Protein AF-A0A4Q7CXC3-F1 (afdb_monomer)

Organism: NCBI:txid76758

Secondary structure (DSSP, 8-state):
--HHHHHHHHHHHHHHHHHHHHHHHHHHHHHHHHHHHHHHHHHHHHHHHHHHHHHHHHHT--SHHHHHHTS----PPP-TT----SGGGGGGTTTT-THHHHHHHHHHHHHHHHHHHHHHHHHHIIIIIHHHHHHTT-TT----HHHHHHHH-HHHHHHHHHHHHHHHHHHHHHHHHHHHHHHHHHHHHHHHS--SS-PPPP---TTTT-------S---

Structure (mmCIF, N/CA/C/O backbone):
data_AF-A0A4Q7CXC3-F1
#
_entry.id   AF-A0A4Q7CXC3-F1
#
loop_
_atom_site.group_PDB
_atom_site.id
_atom_site.type_symbol
_atom_site.label_atom_id
_atom_site.label_alt_id
_atom_site.label_comp_id
_atom_site.label_asym_id
_atom_site.label_entity_id
_atom_site.label_seq_id
_atom_site.pdbx_PDB_ins_code
_atom_site.Cartn_x
_atom_site.Cartn_y
_atom_site.Cartn_z
_atom_site.occupancy
_atom_site.B_iso_or_equiv
_atom_site.auth_seq_id
_atom_site.auth_comp_id
_atom_site.auth_asym_id
_atom_site.auth_atom_id
_atom_site.pdbx_PDB_model_num
ATOM 1 N N . MET A 1 1 ? 36.576 -13.481 -63.501 1.00 53.16 1 MET A N 1
ATOM 2 C CA . MET A 1 1 ? 36.493 -12.654 -62.275 1.00 53.16 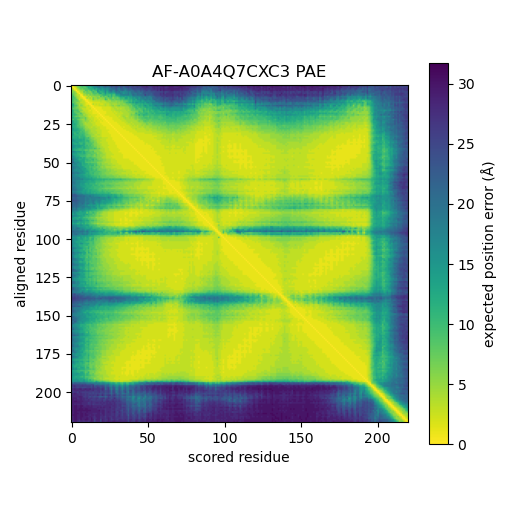1 MET A CA 1
ATOM 3 C C . MET A 1 1 ? 35.034 -12.295 -61.943 1.00 53.16 1 MET A C 1
ATOM 5 O O . MET A 1 1 ? 34.693 -11.125 -61.910 1.00 53.16 1 MET A O 1
ATOM 9 N N . ALA A 1 2 ? 34.155 -13.280 -61.718 1.00 54.09 2 ALA A N 1
ATOM 10 C CA . ALA A 1 2 ? 32.734 -13.032 -61.399 1.00 54.09 2 ALA A CA 1
ATOM 11 C C . ALA A 1 2 ? 32.320 -13.550 -60.004 1.00 54.09 2 ALA A C 1
ATOM 13 O O . ALA A 1 2 ? 31.274 -13.180 -59.488 1.00 54.09 2 ALA A O 1
ATOM 14 N N . PHE A 1 3 ? 33.162 -14.368 -59.362 1.00 54.91 3 PHE A N 1
ATOM 15 C CA . PHE A 1 3 ? 32.883 -14.939 -58.040 1.00 54.91 3 PHE A CA 1
ATOM 16 C C . PHE A 1 3 ? 33.249 -14.003 -56.872 1.00 54.91 3 PHE A C 1
ATOM 18 O O . PHE A 1 3 ? 32.648 -14.092 -55.807 1.00 54.91 3 PHE A O 1
ATOM 25 N N . PHE A 1 4 ? 34.178 -13.061 -57.073 1.00 56.09 4 PHE A N 1
ATOM 26 C CA . PHE A 1 4 ? 34.591 -12.107 -56.032 1.00 56.09 4 PHE A CA 1
ATOM 27 C C . PHE A 1 4 ? 33.557 -10.990 -55.795 1.00 56.09 4 PHE A C 1
ATOM 29 O O . PHE A 1 4 ? 33.379 -10.549 -54.663 1.00 56.09 4 PHE A O 1
ATOM 36 N N . SER A 1 5 ? 32.827 -10.560 -56.832 1.00 60.62 5 SER A N 1
ATOM 37 C CA . SER A 1 5 ? 31.785 -9.527 -56.714 1.00 60.62 5 SER A CA 1
ATOM 38 C C . SER A 1 5 ? 30.522 -10.038 -56.011 1.00 60.62 5 SER A C 1
ATOM 40 O O . SER A 1 5 ? 29.935 -9.316 -55.208 1.00 60.62 5 SER A O 1
ATOM 42 N N . ALA A 1 6 ? 30.135 -11.296 -56.247 1.00 64.31 6 ALA A N 1
ATOM 43 C CA . ALA A 1 6 ? 28.989 -11.921 -55.586 1.00 64.31 6 ALA A CA 1
ATOM 44 C C . ALA A 1 6 ? 29.208 -12.110 -54.070 1.00 64.31 6 ALA A C 1
ATOM 46 O O . ALA A 1 6 ? 28.291 -11.876 -53.284 1.00 64.31 6 A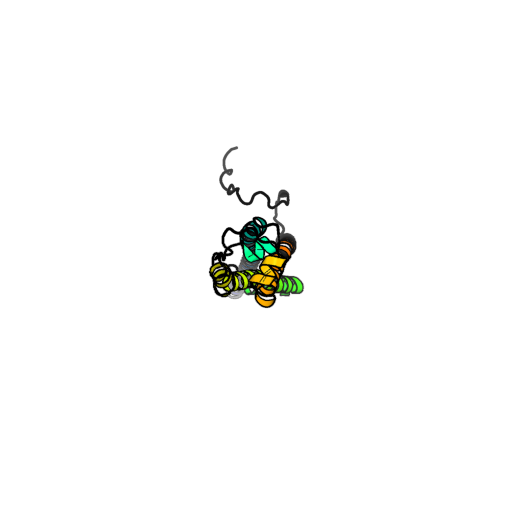LA A O 1
ATOM 47 N N . GLY A 1 7 ? 30.430 -12.461 -53.645 1.00 64.06 7 GLY A N 1
ATOM 48 C CA . GLY A 1 7 ? 30.779 -12.608 -52.225 1.00 64.06 7 GLY A CA 1
ATOM 49 C C . GLY A 1 7 ? 30.751 -11.288 -51.445 1.00 64.06 7 GLY A C 1
ATOM 50 O O . GLY A 1 7 ? 30.236 -11.246 -50.329 1.00 64.06 7 GLY A O 1
ATOM 51 N N . ILE A 1 8 ? 31.227 -10.192 -52.049 1.00 71.94 8 ILE A N 1
ATOM 52 C CA . ILE A 1 8 ? 31.189 -8.849 -51.440 1.00 71.94 8 ILE A CA 1
ATOM 53 C C . ILE A 1 8 ? 29.742 -8.347 -51.310 1.00 71.94 8 ILE A C 1
ATOM 55 O O . ILE A 1 8 ? 29.380 -7.790 -50.275 1.00 71.94 8 ILE A O 1
ATOM 59 N N . GLY A 1 9 ? 28.895 -8.595 -52.317 1.00 72.69 9 GLY A N 1
ATOM 60 C CA . GLY A 1 9 ? 27.469 -8.253 -52.267 1.00 72.69 9 GLY A CA 1
ATOM 61 C C . GLY A 1 9 ? 26.701 -9.024 -51.188 1.00 72.69 9 GLY A C 1
ATOM 62 O O . GLY A 1 9 ? 25.942 -8.423 -50.428 1.00 72.69 9 GLY A O 1
ATOM 63 N N . ALA A 1 10 ? 26.943 -10.333 -51.062 1.00 76.56 10 ALA A N 1
ATOM 64 C CA . ALA A 1 10 ? 26.334 -11.158 -50.016 1.00 76.56 10 ALA A CA 1
ATOM 65 C C . ALA A 1 10 ? 26.789 -10.741 -48.604 1.00 76.56 10 ALA A C 1
ATOM 67 O O . ALA A 1 10 ? 25.964 -10.639 -47.694 1.00 76.56 10 ALA A O 1
ATOM 68 N N . PHE A 1 11 ? 28.078 -10.428 -48.427 1.00 81.25 11 PHE A N 1
ATOM 69 C CA . PHE A 1 11 ? 28.612 -9.949 -47.151 1.00 81.25 11 PHE A CA 1
ATOM 70 C C . PHE A 1 11 ? 28.005 -8.596 -46.757 1.00 81.25 11 PHE A C 1
ATOM 72 O O . PHE A 1 11 ? 27.474 -8.465 -45.653 1.00 81.25 11 PHE A O 1
ATOM 79 N N . ALA A 1 12 ? 27.985 -7.625 -47.675 1.00 82.88 12 ALA A N 1
ATOM 80 C CA . ALA A 1 12 ? 27.375 -6.319 -47.436 1.00 82.88 12 ALA A CA 1
ATOM 81 C C . ALA A 1 12 ? 25.880 -6.441 -47.101 1.00 82.88 12 ALA A C 1
ATOM 83 O O . ALA A 1 12 ? 25.428 -5.865 -46.114 1.00 82.88 12 ALA A O 1
ATOM 84 N N . GLY A 1 13 ? 25.125 -7.246 -47.857 1.00 86.31 13 GLY A N 1
ATOM 85 C CA . GLY A 1 13 ? 23.706 -7.495 -47.588 1.00 86.31 13 GLY A CA 1
ATOM 86 C C . GLY A 1 13 ? 23.458 -8.087 -46.198 1.00 86.31 13 GLY A C 1
ATOM 87 O O . GLY A 1 13 ? 22.597 -7.600 -45.467 1.00 86.31 13 GLY A O 1
ATOM 88 N N . SER A 1 14 ? 24.254 -9.082 -45.793 1.00 88.75 14 SER A N 1
ATOM 89 C CA . SER A 1 14 ? 24.145 -9.692 -44.460 1.00 88.75 14 SER A CA 1
ATOM 90 C C . SER A 1 14 ? 24.505 -8.721 -43.326 1.00 88.75 14 SER A C 1
ATOM 92 O O . SER A 1 14 ? 23.828 -8.701 -42.298 1.00 88.75 14 SER A O 1
ATOM 94 N N . TYR A 1 15 ? 25.508 -7.861 -43.533 1.00 88.75 15 TYR A N 1
ATOM 95 C CA . TYR A 1 15 ? 25.916 -6.837 -42.572 1.00 88.75 15 TYR A CA 1
ATOM 96 C C . TYR A 1 15 ? 24.841 -5.760 -42.391 1.00 88.75 15 TYR A C 1
ATOM 98 O O . TYR A 1 15 ? 24.478 -5.437 -41.261 1.00 88.75 15 TYR A O 1
ATOM 106 N N . PHE A 1 16 ? 24.266 -5.247 -43.485 1.00 89.94 16 PHE A N 1
ATOM 107 C CA . PHE A 1 16 ? 23.167 -4.282 -43.402 1.00 89.94 16 PHE A CA 1
ATOM 108 C C . PHE A 1 16 ? 21.924 -4.893 -42.751 1.00 89.94 16 PHE A C 1
ATOM 110 O O . PHE A 1 16 ? 21.332 -4.259 -41.882 1.00 89.94 16 PHE A O 1
ATOM 117 N N . ALA A 1 17 ? 21.555 -6.131 -43.093 1.00 88.50 17 ALA A N 1
ATOM 118 C CA . ALA A 1 17 ? 20.438 -6.825 -42.450 1.00 88.50 17 ALA A CA 1
ATOM 119 C C . ALA A 1 17 ? 20.661 -7.009 -40.939 1.00 88.50 17 ALA A C 1
ATOM 121 O O . ALA A 1 17 ? 19.737 -6.816 -40.149 1.00 88.50 17 ALA A O 1
ATOM 122 N N . PHE A 1 18 ? 21.888 -7.331 -40.523 1.00 90.81 18 PHE A N 1
ATOM 123 C CA . PHE A 1 18 ? 22.255 -7.398 -39.110 1.00 90.81 18 PHE A CA 1
ATOM 124 C C . PHE A 1 18 ? 22.127 -6.035 -38.416 1.00 90.81 18 PHE A C 1
ATOM 126 O O . PHE A 1 18 ? 21.539 -5.955 -37.338 1.00 90.81 18 PHE A O 1
ATOM 133 N N . LEU A 1 19 ? 22.611 -4.955 -39.038 1.00 89.50 19 LEU A N 1
ATOM 134 C CA . LEU A 1 19 ? 22.472 -3.599 -38.496 1.00 89.50 19 LEU A CA 1
ATOM 135 C C . LEU A 1 19 ? 21.005 -3.168 -38.369 1.00 89.50 19 LEU A C 1
ATOM 137 O O . LEU A 1 19 ? 20.626 -2.619 -37.335 1.00 89.50 19 LEU A O 1
ATOM 141 N N . PHE A 1 20 ? 20.176 -3.443 -39.380 1.00 89.56 20 PHE A N 1
ATOM 142 C CA . PHE A 1 20 ? 18.741 -3.151 -39.333 1.00 89.56 20 PHE A CA 1
ATOM 143 C C . PHE A 1 20 ? 18.047 -3.910 -38.203 1.00 89.56 20 PHE A C 1
ATOM 145 O O . PHE A 1 20 ? 17.322 -3.298 -37.422 1.00 89.56 20 PHE A O 1
ATOM 152 N N . ARG A 1 21 ? 18.326 -5.212 -38.060 1.00 90.44 21 ARG A N 1
ATOM 153 C CA . ARG A 1 21 ? 17.790 -6.025 -36.960 1.00 90.44 21 ARG A CA 1
ATOM 154 C C . ARG A 1 21 ? 18.218 -5.501 -35.597 1.00 90.44 21 ARG A C 1
ATOM 156 O O . ARG A 1 21 ? 17.380 -5.371 -34.715 1.00 90.44 21 ARG A O 1
ATOM 163 N N . LYS A 1 22 ? 19.493 -5.137 -35.436 1.00 91.06 22 LYS A N 1
ATOM 164 C CA . LYS A 1 22 ? 19.998 -4.556 -34.187 1.00 91.06 22 LYS A CA 1
ATOM 165 C C . LYS A 1 22 ? 19.254 -3.266 -33.831 1.00 91.06 22 LYS A C 1
ATOM 167 O O . LYS A 1 22 ? 18.840 -3.094 -32.689 1.00 91.06 22 LYS A O 1
ATOM 172 N N . HIS A 1 23 ? 19.051 -2.379 -34.805 1.00 88.69 23 HIS A N 1
ATOM 173 C CA . HIS A 1 23 ? 18.314 -1.136 -34.580 1.00 88.69 23 HIS A CA 1
ATOM 174 C C . HIS A 1 23 ? 16.846 -1.391 -34.208 1.00 88.69 23 HIS A C 1
ATOM 176 O O . HIS A 1 23 ? 16.317 -0.760 -33.295 1.00 88.69 23 HIS A O 1
ATOM 182 N N . GLU A 1 24 ? 16.184 -2.330 -34.884 1.00 90.50 24 GLU A N 1
ATOM 183 C CA . GLU A 1 24 ? 14.810 -2.727 -34.572 1.00 90.50 24 GLU A CA 1
ATOM 184 C C . GLU A 1 24 ? 14.693 -3.326 -33.161 1.00 90.50 24 GLU A C 1
ATOM 186 O O . GLU A 1 24 ? 13.829 -2.911 -32.385 1.00 90.50 24 GLU A O 1
ATOM 191 N N . GLU A 1 25 ? 15.598 -4.233 -32.790 1.00 91.19 25 GLU A N 1
ATOM 192 C CA . GLU A 1 25 ? 15.675 -4.830 -31.452 1.00 91.19 25 GLU A CA 1
ATOM 193 C C . GLU A 1 25 ? 15.875 -3.762 -30.365 1.00 91.19 25 GLU A C 1
ATOM 195 O O . GLU A 1 25 ? 15.194 -3.787 -29.336 1.00 91.19 25 GLU A O 1
ATOM 200 N N . GLU A 1 26 ? 16.740 -2.771 -30.599 1.00 88.38 26 GLU A N 1
ATOM 201 C CA . GLU A 1 26 ? 16.927 -1.629 -29.696 1.00 88.38 26 GLU A CA 1
ATOM 202 C C . GLU A 1 26 ? 15.634 -0.819 -29.522 1.00 88.38 26 GLU A C 1
ATOM 204 O O . GLU A 1 26 ? 15.242 -0.523 -28.390 1.00 88.38 26 GLU A O 1
ATOM 209 N N . GLN A 1 27 ? 14.919 -0.507 -30.608 1.00 88.00 27 GLN A N 1
ATOM 210 C CA . GLN A 1 27 ? 13.646 0.222 -30.535 1.00 88.00 27 GLN A CA 1
ATOM 211 C C . GLN A 1 27 ? 12.560 -0.574 -29.807 1.00 88.00 27 GLN A C 1
ATOM 213 O O . GLN A 1 27 ? 11.806 -0.013 -29.006 1.00 88.00 27 GLN A O 1
ATOM 218 N N . ILE A 1 28 ? 12.480 -1.881 -30.054 1.00 91.12 28 ILE A N 1
ATOM 219 C CA . ILE A 1 28 ? 11.560 -2.779 -29.350 1.00 91.12 28 ILE A CA 1
ATOM 220 C C . ILE A 1 28 ? 11.872 -2.775 -27.852 1.00 91.12 28 ILE A C 1
ATOM 222 O O . ILE A 1 28 ? 10.960 -2.627 -27.036 1.00 91.12 28 ILE A O 1
ATOM 226 N N . ASN A 1 29 ? 13.146 -2.881 -27.477 1.00 91.00 29 ASN A N 1
ATOM 227 C CA . ASN A 1 29 ? 13.566 -2.869 -26.079 1.00 91.00 29 ASN A CA 1
ATOM 228 C C . ASN A 1 29 ? 13.260 -1.529 -25.399 1.00 91.00 29 ASN A C 1
ATOM 230 O O . ASN A 1 29 ? 12.742 -1.522 -24.284 1.00 91.00 29 ASN A O 1
ATOM 234 N N . LEU A 1 30 ? 13.493 -0.398 -26.069 1.00 89.94 30 LEU A N 1
ATOM 235 C CA . LEU A 1 30 ? 13.133 0.924 -25.546 1.00 89.94 30 LEU A CA 1
ATOM 236 C C . LEU A 1 30 ? 11.623 1.054 -25.311 1.00 89.94 30 LEU A C 1
ATOM 238 O O . LEU A 1 30 ? 11.210 1.501 -24.241 1.00 89.94 30 LEU A O 1
ATOM 242 N N . LYS A 1 31 ? 10.792 0.614 -26.265 1.00 90.81 31 LYS A N 1
ATOM 243 C CA . LYS A 1 31 ? 9.327 0.614 -26.113 1.00 90.81 31 LYS A CA 1
ATOM 244 C C . LYS A 1 31 ? 8.872 -0.262 -24.948 1.00 90.81 31 LYS A C 1
ATOM 246 O O . LYS A 1 31 ? 8.037 0.178 -24.164 1.00 90.81 31 LYS A O 1
ATOM 251 N N . LYS A 1 32 ? 9.440 -1.465 -24.805 1.00 93.94 32 LYS A N 1
ATOM 252 C CA . LYS A 1 32 ? 9.145 -2.374 -23.684 1.00 93.94 32 LYS A CA 1
ATOM 253 C C . LYS A 1 32 ? 9.489 -1.738 -22.339 1.00 93.94 32 LYS A C 1
ATOM 255 O O . LYS A 1 32 ? 8.650 -1.715 -21.448 1.00 93.94 32 LYS A O 1
ATOM 260 N N . ARG A 1 33 ? 10.687 -1.162 -22.214 1.00 93.94 33 ARG A N 1
ATOM 261 C CA . ARG A 1 33 ? 11.146 -0.484 -20.990 1.00 93.94 33 ARG A CA 1
ATOM 262 C C . ARG A 1 33 ? 10.272 0.718 -20.628 1.00 93.94 33 ARG A C 1
ATOM 264 O O . ARG A 1 33 ? 9.931 0.892 -19.463 1.00 93.94 33 ARG A O 1
ATOM 271 N N . LYS A 1 34 ? 9.871 1.521 -21.621 1.00 93.44 34 LYS A N 1
ATOM 272 C CA . LYS A 1 34 ? 8.918 2.620 -21.414 1.00 93.44 34 LYS A CA 1
ATOM 273 C C . LYS A 1 34 ? 7.572 2.089 -20.914 1.00 93.44 34 LYS A C 1
ATOM 275 O O . LYS A 1 34 ? 7.092 2.534 -19.879 1.00 93.44 34 LYS A O 1
ATOM 280 N N . SER A 1 35 ? 7.016 1.094 -21.606 1.00 93.88 35 SER A N 1
ATOM 281 C CA . SER A 1 35 ? 5.740 0.476 -21.234 1.00 93.88 35 SER A CA 1
ATOM 282 C C . SER A 1 35 ? 5.761 -0.121 -19.824 1.00 93.88 35 SER A C 1
ATOM 284 O O . SER A 1 35 ? 4.749 -0.055 -19.136 1.00 93.88 35 SER A O 1
ATOM 286 N N . ALA A 1 36 ? 6.891 -0.684 -19.386 1.00 95.56 36 ALA A N 1
ATOM 287 C CA . ALA A 1 36 ? 7.057 -1.208 -18.032 1.00 95.56 36 ALA A CA 1
ATOM 288 C 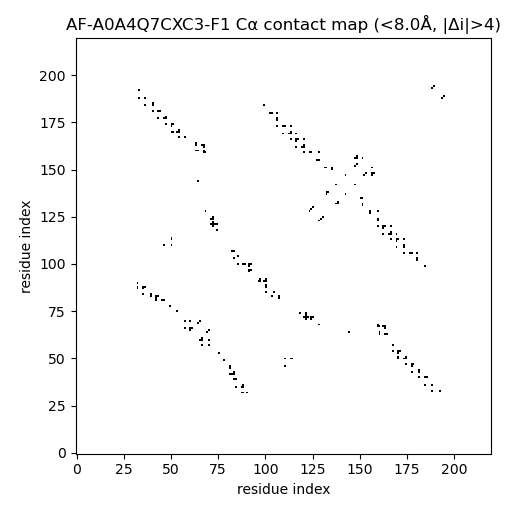C . ALA A 1 36 ? 6.968 -0.100 -16.965 1.00 95.56 36 ALA A C 1
ATOM 290 O O . ALA A 1 36 ? 6.277 -0.262 -15.961 1.00 95.56 36 ALA A O 1
ATOM 291 N N . LEU A 1 37 ? 7.599 1.059 -17.195 1.00 95.19 37 LEU A N 1
ATOM 292 C CA . LEU A 1 37 ? 7.479 2.206 -16.285 1.00 95.19 37 LEU A CA 1
ATOM 293 C C . LEU A 1 37 ? 6.069 2.792 -16.275 1.00 95.19 37 LEU A C 1
ATOM 295 O O . LEU A 1 37 ? 5.562 3.109 -15.202 1.00 95.19 37 LEU A O 1
ATOM 299 N N . ASP A 1 38 ? 5.423 2.900 -17.436 1.00 94.31 38 ASP A N 1
ATOM 300 C CA . ASP A 1 38 ? 4.040 3.378 -17.531 1.00 94.31 38 ASP A CA 1
ATOM 301 C C . ASP A 1 38 ? 3.083 2.439 -16.771 1.00 94.31 38 ASP A C 1
ATOM 303 O O . ASP A 1 38 ? 2.235 2.898 -16.004 1.00 94.31 38 ASP A O 1
ATOM 307 N N . ALA A 1 39 ? 3.269 1.120 -16.903 1.00 96.19 39 ALA A N 1
ATOM 308 C CA . ALA A 1 39 ? 2.516 0.120 -16.148 1.00 96.19 39 ALA A CA 1
ATOM 309 C C . ALA A 1 39 ? 2.779 0.208 -14.633 1.00 96.19 39 ALA A C 1
ATOM 311 O O . ALA A 1 39 ? 1.842 0.113 -13.835 1.00 96.19 39 ALA A O 1
ATOM 312 N N . CYS A 1 40 ? 4.028 0.444 -14.224 1.00 97.00 40 CYS A N 1
ATOM 313 C CA . CYS A 1 40 ? 4.386 0.665 -12.824 1.00 97.00 40 CYS A CA 1
ATOM 314 C C . CYS A 1 40 ? 3.700 1.916 -12.253 1.00 97.00 40 CYS A C 1
ATOM 316 O O . CYS A 1 40 ? 3.091 1.848 -11.186 1.00 97.00 40 CYS A O 1
ATOM 318 N N . LEU A 1 41 ? 3.750 3.046 -12.964 1.00 96.81 41 LEU A N 1
ATOM 319 C CA . LEU A 1 41 ? 3.088 4.295 -12.564 1.00 96.81 41 LEU A CA 1
ATOM 320 C C . LEU A 1 41 ? 1.575 4.106 -12.434 1.00 96.81 41 LEU A C 1
ATOM 322 O O . LEU A 1 41 ? 0.979 4.499 -11.432 1.00 96.81 41 LEU A O 1
ATOM 326 N N . PHE A 1 42 ? 0.959 3.442 -13.413 1.00 96.75 42 PHE A N 1
ATOM 327 C CA . PHE A 1 42 ? -0.464 3.121 -13.369 1.00 96.75 42 PHE A CA 1
ATOM 328 C C . PHE A 1 42 ? -0.818 2.232 -12.171 1.00 96.75 42 PHE A C 1
ATOM 330 O O . PHE A 1 42 ? -1.822 2.466 -11.499 1.00 96.75 42 PHE A O 1
ATOM 337 N N . THR A 1 43 ? 0.024 1.247 -11.856 1.00 97.56 43 THR A N 1
ATOM 338 C CA . THR A 1 43 ? -0.165 0.377 -10.689 1.00 97.56 43 THR A CA 1
ATOM 339 C C . THR A 1 43 ? -0.095 1.166 -9.384 1.00 97.56 43 THR A C 1
ATOM 341 O O . THR A 1 43 ? -0.999 1.038 -8.563 1.00 97.56 43 THR A O 1
ATOM 344 N N . LEU A 1 44 ? 0.898 2.044 -9.215 1.00 97.69 44 LEU A N 1
ATOM 345 C CA . LEU A 1 44 ? 1.002 2.927 -8.045 1.00 97.69 44 LEU A CA 1
ATOM 346 C C . LEU A 1 44 ? -0.234 3.830 -7.900 1.00 97.69 44 LEU A C 1
ATOM 348 O O . LEU A 1 44 ? -0.768 3.979 -6.804 1.00 97.69 44 LEU A O 1
ATOM 352 N N . ALA A 1 45 ? -0.752 4.376 -9.004 1.00 96.75 45 ALA A N 1
ATOM 353 C CA . ALA A 1 45 ? -1.984 5.167 -8.983 1.00 96.75 45 ALA A CA 1
ATOM 354 C C . ALA A 1 45 ? -3.210 4.334 -8.559 1.00 96.75 45 ALA A C 1
ATOM 356 O O . ALA A 1 45 ? -4.047 4.804 -7.786 1.00 96.75 45 ALA A O 1
ATOM 357 N N . ARG A 1 46 ? -3.315 3.076 -9.012 1.00 96.88 46 ARG A N 1
ATOM 358 C CA . ARG A 1 46 ? -4.362 2.145 -8.550 1.00 96.88 46 ARG A CA 1
ATOM 359 C C . ARG A 1 46 ? -4.243 1.861 -7.052 1.00 96.88 46 ARG A C 1
ATOM 361 O O . ARG A 1 46 ? -5.265 1.865 -6.371 1.00 96.88 46 ARG A O 1
ATOM 368 N N . GLN A 1 47 ? -3.028 1.651 -6.543 1.00 97.44 47 GLN A N 1
ATOM 369 C CA . GLN A 1 47 ? -2.775 1.427 -5.114 1.00 97.44 47 GLN A CA 1
ATOM 370 C C . GLN A 1 47 ? -3.177 2.642 -4.278 1.00 97.44 47 GLN A C 1
ATOM 372 O O . GLN A 1 47 ? -3.896 2.493 -3.291 1.00 97.44 47 GLN A O 1
ATOM 377 N N . TYR A 1 48 ? -2.793 3.845 -4.717 1.00 97.81 48 TYR A N 1
ATOM 378 C CA . TYR A 1 48 ? -3.201 5.096 -4.078 1.00 97.81 48 TYR A CA 1
ATOM 379 C C . TYR A 1 48 ? -4.725 5.201 -3.987 1.00 97.81 48 TYR A C 1
ATOM 381 O O . TYR A 1 48 ? -5.272 5.399 -2.906 1.00 97.81 48 TYR A O 1
ATOM 389 N N . ASN A 1 49 ? -5.424 5.006 -5.109 1.00 96.00 49 ASN A N 1
ATOM 390 C CA . ASN A 1 49 ? -6.882 5.099 -5.155 1.00 96.00 49 ASN A CA 1
ATOM 391 C C . ASN A 1 49 ? -7.561 4.072 -4.239 1.00 96.00 49 ASN A C 1
ATOM 393 O O . ASN A 1 49 ? -8.530 4.410 -3.560 1.00 96.00 49 ASN A O 1
ATOM 397 N N . ALA A 1 50 ? -7.047 2.840 -4.190 1.00 95.88 50 ALA A N 1
ATOM 398 C CA . ALA A 1 50 ? -7.565 1.798 -3.308 1.00 95.88 50 ALA A CA 1
ATOM 399 C C . ALA A 1 50 ? -7.445 2.196 -1.828 1.00 95.88 50 ALA A C 1
ATOM 401 O O . ALA A 1 50 ? -8.428 2.127 -1.091 1.00 95.88 50 ALA A O 1
ATOM 402 N N . LEU A 1 51 ? -6.269 2.668 -1.397 1.00 96.56 51 LEU A N 1
ATOM 403 C CA . LEU A 1 51 ? -6.075 3.121 -0.016 1.00 96.56 51 LEU A CA 1
ATOM 404 C C . LEU A 1 51 ? -6.873 4.387 0.297 1.00 96.56 51 LEU A C 1
ATOM 406 O O . LEU A 1 51 ? -7.395 4.515 1.401 1.00 96.56 51 LEU A O 1
ATOM 410 N N . TYR A 1 52 ? -7.012 5.301 -0.665 1.00 96.38 52 TYR A N 1
ATOM 411 C CA . TYR A 1 52 ? -7.766 6.538 -0.486 1.00 96.38 52 TYR A CA 1
ATOM 412 C C . TYR A 1 52 ? -9.246 6.252 -0.208 1.00 96.38 52 TYR A C 1
ATOM 414 O O . TYR A 1 52 ? -9.815 6.812 0.722 1.00 96.38 52 TYR A O 1
ATOM 422 N N . GLN A 1 53 ? -9.859 5.317 -0.938 1.00 94.25 53 GLN A N 1
ATOM 423 C CA . GLN A 1 53 ? -11.248 4.908 -0.687 1.00 94.25 53 GLN A CA 1
ATOM 424 C C . GLN A 1 53 ? -11.446 4.318 0.717 1.00 94.25 53 GLN A C 1
ATOM 426 O O . GLN A 1 53 ? -12.448 4.595 1.378 1.00 94.25 53 GLN A O 1
ATOM 431 N N . ILE A 1 54 ? -10.482 3.525 1.193 1.00 95.44 54 ILE A N 1
ATOM 432 C CA . ILE A 1 54 ? -10.512 2.984 2.557 1.00 95.44 54 ILE A CA 1
ATOM 433 C C . ILE A 1 54 ? -10.359 4.119 3.574 1.00 95.44 54 ILE A C 1
ATOM 435 O O . ILE A 1 54 ? -11.115 4.182 4.542 1.00 95.44 54 ILE A O 1
ATOM 439 N N . LYS A 1 55 ? -9.420 5.041 3.342 1.00 95.50 55 LYS A N 1
ATOM 440 C CA . LYS A 1 55 ? -9.186 6.210 4.193 1.00 95.50 55 LYS A CA 1
ATOM 441 C C . LYS A 1 55 ? -10.456 7.045 4.360 1.00 95.50 55 LYS A C 1
ATOM 443 O O . LYS A 1 55 ? -10.813 7.350 5.486 1.00 95.50 55 LYS A O 1
ATOM 448 N N . GLU A 1 56 ? -11.179 7.359 3.285 1.00 94.88 56 GLU A N 1
ATOM 449 C CA . GLU A 1 56 ? -12.436 8.130 3.370 1.00 94.88 56 GLU A CA 1
ATOM 450 C C . GLU A 1 56 ? -13.465 7.488 4.315 1.00 94.88 56 GLU A C 1
ATOM 452 O O . GLU A 1 56 ? -14.198 8.183 5.012 1.00 94.88 56 GLU A O 1
ATOM 457 N N . THR A 1 57 ? -13.478 6.156 4.399 1.00 93.62 57 THR A N 1
ATOM 458 C CA . THR A 1 57 ? -14.335 5.431 5.348 1.00 93.62 57 THR A CA 1
ATOM 459 C C . THR A 1 57 ? -13.886 5.635 6.798 1.00 93.62 57 THR A C 1
ATOM 461 O O . THR A 1 57 ? -14.720 5.762 7.688 1.00 93.62 57 THR A O 1
ATOM 464 N N . TYR A 1 58 ? -12.574 5.671 7.045 1.00 94.31 58 TYR A N 1
ATOM 465 C CA . TYR A 1 58 ? -12.001 5.907 8.375 1.00 94.31 58 TYR A CA 1
ATOM 466 C C . TYR A 1 58 ? -12.191 7.363 8.823 1.00 94.31 58 TYR A C 1
ATOM 468 O O . TYR A 1 58 ? -12.438 7.609 10.003 1.00 94.31 58 TYR A O 1
ATOM 476 N N . ASP A 1 59 ? -12.112 8.308 7.889 1.00 94.62 59 ASP A N 1
ATOM 477 C CA . ASP A 1 59 ? -12.241 9.748 8.142 1.00 94.62 59 ASP A CA 1
ATOM 478 C C . ASP A 1 59 ? -13.666 10.165 8.504 1.00 94.62 59 ASP A C 1
ATOM 480 O O . ASP A 1 59 ? -13.852 11.171 9.185 1.00 94.62 59 ASP A O 1
ATOM 484 N N . ALA A 1 60 ? -14.667 9.371 8.113 1.00 94.44 60 ALA A N 1
ATOM 485 C CA . ALA A 1 60 ? -16.049 9.555 8.552 1.00 94.44 60 ALA A CA 1
ATOM 486 C C . ALA A 1 60 ? -16.220 9.412 10.079 1.00 94.44 60 ALA A C 1
ATOM 488 O O . ALA A 1 60 ? -17.222 9.875 10.616 1.00 94.44 60 ALA A O 1
ATOM 489 N N . PHE A 1 61 ? -15.243 8.807 10.766 1.00 94.06 61 PHE A N 1
ATOM 490 C CA . PHE A 1 61 ? -15.200 8.642 12.219 1.00 94.06 61 PHE A CA 1
ATOM 491 C C . PHE A 1 61 ? -13.950 9.355 12.761 1.00 94.06 61 PHE A C 1
ATOM 493 O O . PHE A 1 61 ? -12.862 8.761 12.788 1.00 94.06 61 PHE A O 1
ATOM 500 N N . PRO A 1 62 ? -14.043 10.645 13.125 1.00 89.31 62 PRO A N 1
ATOM 501 C CA . PRO A 1 62 ? -12.879 11.458 13.475 1.00 89.31 62 PRO A CA 1
ATOM 502 C C . PRO A 1 62 ? -12.221 10.995 14.776 1.00 89.31 62 PRO A C 1
ATOM 504 O O . PRO A 1 62 ? -10.991 10.926 14.852 1.00 89.31 62 PRO A O 1
ATOM 507 N N . GLU A 1 63 ? -13.030 10.620 15.766 1.00 93.06 63 GLU A N 1
ATOM 508 C CA . GLU A 1 63 ? -12.546 10.214 17.076 1.00 93.06 63 GLU A CA 1
ATOM 509 C C . GLU A 1 63 ? -12.092 8.757 17.090 1.00 93.06 63 GLU A C 1
ATOM 511 O O . GLU A 1 63 ? -12.688 7.861 16.490 1.00 93.06 63 GLU A O 1
ATOM 516 N N . ILE A 1 64 ? -11.017 8.498 17.827 1.00 93.06 64 ILE A N 1
ATOM 517 C CA . ILE A 1 64 ? -10.397 7.174 17.889 1.00 93.06 64 ILE A CA 1
ATOM 518 C C . ILE A 1 64 ? -11.316 6.109 18.492 1.00 93.06 64 ILE A C 1
ATOM 520 O O . ILE A 1 64 ? -11.394 4.996 17.969 1.00 93.06 64 ILE A O 1
ATOM 524 N N . VAL A 1 65 ? -12.019 6.454 19.574 1.00 93.25 65 VAL A N 1
ATOM 525 C CA . VAL A 1 65 ? -12.954 5.553 20.261 1.00 93.25 65 VAL A CA 1
ATOM 526 C C . VAL A 1 65 ? -14.141 5.258 19.353 1.00 93.25 65 VAL A C 1
ATOM 528 O O . VAL A 1 65 ? -14.517 4.102 19.174 1.00 93.25 65 VAL A O 1
ATOM 531 N N . GLU A 1 66 ? -14.673 6.287 18.699 1.00 91.88 66 GLU A N 1
ATOM 532 C CA . GLU A 1 66 ? -15.761 6.149 17.735 1.00 91.88 66 GLU A CA 1
ATOM 533 C C . GLU A 1 66 ? -15.356 5.244 16.563 1.00 91.88 66 GLU A C 1
ATOM 535 O O . GLU A 1 66 ? -16.077 4.321 16.188 1.00 91.88 66 GLU A O 1
ATOM 540 N N . ARG A 1 67 ? -14.148 5.419 16.028 1.00 93.25 67 ARG A N 1
ATOM 541 C CA . ARG A 1 67 ? -13.627 4.577 14.949 1.00 93.25 67 ARG A CA 1
ATOM 542 C C . ARG A 1 67 ? -13.363 3.132 15.396 1.00 93.25 67 ARG A C 1
ATOM 544 O O . ARG A 1 67 ? -13.500 2.197 14.604 1.00 93.25 67 ARG A O 1
ATOM 551 N N . ALA A 1 68 ? -12.981 2.913 16.652 1.00 94.06 68 ALA A N 1
ATOM 552 C CA . ALA A 1 68 ? -12.799 1.575 17.214 1.00 94.06 68 ALA A CA 1
ATOM 553 C C . ALA A 1 68 ? -14.126 0.833 17.381 1.00 94.06 68 ALA A C 1
ATOM 555 O O . ALA A 1 68 ? -14.232 -0.317 16.948 1.00 94.06 68 ALA A O 1
ATOM 556 N N . ILE A 1 69 ? -15.122 1.500 17.959 1.00 92.19 69 ILE A N 1
ATOM 557 C CA . ILE A 1 69 ? -16.367 0.875 18.410 1.00 92.19 69 ILE A CA 1
ATOM 558 C C . ILE A 1 69 ? -17.477 1.000 17.359 1.00 92.19 69 ILE A C 1
ATOM 560 O O . ILE A 1 69 ? -18.033 -0.013 16.933 1.00 92.19 69 ILE A O 1
ATOM 564 N N . SER A 1 70 ? -17.762 2.221 16.905 1.00 90.94 70 SER A N 1
ATOM 565 C CA . SER A 1 70 ? -18.925 2.558 16.073 1.00 90.94 70 SER A CA 1
ATOM 566 C C . SER A 1 70 ? -18.738 2.229 14.593 1.00 90.94 70 SER A C 1
ATOM 568 O O . SER A 1 70 ? -19.707 1.907 13.907 1.00 90.94 70 SER A O 1
ATOM 570 N N . MET A 1 71 ? -17.508 2.299 14.074 1.00 92.19 71 MET A N 1
ATOM 571 C CA . MET A 1 71 ? -17.258 1.984 12.665 1.00 92.19 71 MET A CA 1
ATOM 572 C C . MET A 1 71 ? -17.531 0.491 12.400 1.00 92.19 71 MET A C 1
ATOM 574 O O . MET A 1 71 ? -16.894 -0.364 13.022 1.00 92.19 71 MET A O 1
ATOM 578 N N . PRO A 1 72 ? -18.408 0.125 11.453 1.00 89.56 72 PRO A N 1
ATOM 579 C CA . PRO A 1 72 ? -18.744 -1.274 11.209 1.00 89.56 72 PRO A CA 1
ATOM 580 C C . PRO A 1 72 ? -17.576 -2.055 10.590 1.00 89.56 72 PRO A C 1
ATOM 582 O O . PRO A 1 72 ? -16.624 -1.486 10.045 1.00 89.56 72 PRO A O 1
ATOM 585 N N . ALA A 1 73 ? -17.636 -3.384 10.655 1.00 91.44 73 ALA A N 1
ATOM 586 C CA . ALA A 1 73 ? -16.743 -4.249 9.892 1.00 91.44 73 ALA A CA 1
ATOM 587 C C . ALA A 1 73 ? -17.092 -4.168 8.394 1.00 91.44 73 ALA A C 1
ATOM 589 O O . ALA A 1 73 ? -18.069 -4.759 7.936 1.00 91.44 73 ALA A O 1
ATOM 590 N N . ILE A 1 74 ? -16.298 -3.421 7.625 1.00 87.25 74 ILE A N 1
ATOM 591 C CA . ILE A 1 74 ? -16.501 -3.243 6.182 1.00 87.25 74 ILE A CA 1
ATOM 592 C C . ILE A 1 74 ? -15.558 -4.170 5.420 1.00 87.25 74 ILE A C 1
ATOM 594 O O . ILE A 1 74 ? -14.355 -4.212 5.683 1.00 87.25 74 ILE A O 1
ATOM 598 N N . LYS A 1 75 ? -16.110 -4.906 4.451 1.00 85.25 75 LYS A N 1
ATOM 599 C CA . LYS A 1 75 ? -15.333 -5.721 3.519 1.00 85.25 75 LYS A CA 1
ATOM 600 C C . LYS A 1 75 ? -15.046 -4.912 2.258 1.00 85.25 75 LYS A C 1
ATOM 602 O O . LYS A 1 75 ? -15.962 -4.586 1.508 1.00 85.25 75 LYS A O 1
ATOM 607 N N . PHE A 1 76 ? -13.774 -4.615 2.024 1.00 83.62 76 PHE A N 1
ATOM 608 C CA . PHE A 1 76 ? -13.327 -3.932 0.813 1.00 83.62 76 PHE A CA 1
ATOM 609 C C . PHE A 1 76 ? -13.127 -4.919 -0.351 1.00 83.62 76 PHE A C 1
ATOM 611 O O . PHE A 1 76 ? -12.989 -6.125 -0.111 1.00 83.62 76 PHE A O 1
ATOM 618 N N . PRO A 1 77 ? -13.120 -4.435 -1.610 1.00 85.62 77 PRO A N 1
ATOM 619 C CA . PRO A 1 77 ? -12.783 -5.255 -2.769 1.00 85.62 77 PRO A CA 1
ATOM 620 C C . PRO A 1 77 ? -11.419 -5.938 -2.619 1.00 85.62 77 PRO A C 1
ATOM 622 O O . PRO A 1 77 ? -10.514 -5.422 -1.964 1.00 85.62 77 PRO A O 1
ATOM 625 N N . GLU A 1 78 ? -11.256 -7.099 -3.252 1.00 84.38 78 GLU A N 1
ATOM 626 C CA . GLU A 1 78 ? -9.961 -7.777 -3.277 1.00 84.38 78 GLU A CA 1
ATOM 627 C C . GLU A 1 78 ? -9.015 -7.071 -4.258 1.00 84.38 78 GLU A C 1
ATOM 629 O O . GLU A 1 78 ? -9.252 -7.078 -5.460 1.00 84.38 78 GLU A O 1
ATOM 634 N N . TYR A 1 79 ? -7.917 -6.506 -3.749 1.00 88.19 79 TYR A N 1
ATOM 635 C CA . TYR A 1 79 ? -6.888 -5.816 -4.544 1.00 88.19 79 TYR A CA 1
ATOM 636 C C . TYR A 1 79 ? -5.662 -6.698 -4.841 1.00 88.19 79 TYR A C 1
ATOM 638 O O . TYR A 1 79 ? -4.544 -6.204 -4.987 1.00 88.19 79 TYR A O 1
ATOM 646 N N . LYS A 1 80 ? -5.845 -8.025 -4.898 1.00 80.25 80 LYS A N 1
ATOM 647 C CA . LYS A 1 80 ? -4.748 -9.002 -5.070 1.00 80.25 80 LYS A CA 1
ATOM 648 C C . LYS A 1 80 ? -3.998 -8.845 -6.397 1.00 80.25 80 LYS A C 1
ATOM 650 O O . LYS A 1 80 ? -2.842 -9.246 -6.497 1.00 80.25 80 LYS A O 1
ATOM 655 N N . ASP A 1 81 ? -4.657 -8.286 -7.403 1.00 88.25 81 ASP A N 1
ATOM 656 C CA . ASP A 1 81 ? -4.127 -8.038 -8.742 1.00 88.25 81 ASP A CA 1
ATOM 657 C C . ASP A 1 81 ? -3.374 -6.700 -8.858 1.00 88.25 81 ASP A C 1
ATOM 659 O O . ASP A 1 81 ? -2.721 -6.446 -9.869 1.00 88.25 81 ASP A O 1
ATOM 663 N N . VAL A 1 82 ? -3.443 -5.831 -7.843 1.00 93.62 82 VAL A N 1
ATOM 664 C CA . VAL A 1 82 ? -2.796 -4.511 -7.857 1.00 93.62 82 VAL A CA 1
ATOM 665 C C . VAL A 1 82 ? -1.348 -4.626 -7.374 1.00 93.62 82 VAL A C 1
ATOM 667 O O . VAL A 1 82 ? -0.980 -4.165 -6.288 1.00 93.62 82 VAL A O 1
ATOM 670 N N . ARG A 1 83 ? -0.522 -5.283 -8.188 1.00 96.31 83 ARG A N 1
ATOM 671 C CA . ARG A 1 83 ? 0.886 -5.567 -7.890 1.00 96.31 83 ARG A CA 1
ATOM 672 C C . ARG A 1 83 ? 1.813 -5.053 -8.975 1.00 96.31 83 ARG A C 1
ATOM 674 O O . ARG A 1 83 ? 1.508 -5.153 -10.160 1.00 96.31 83 ARG A O 1
ATOM 681 N N . ILE A 1 84 ? 2.949 -4.511 -8.549 1.00 96.12 84 ILE A N 1
ATOM 682 C CA . ILE A 1 84 ? 4.008 -4.065 -9.454 1.00 96.12 84 ILE A CA 1
ATOM 683 C C . ILE A 1 84 ? 4.673 -5.294 -10.090 1.00 96.12 84 ILE A C 1
ATOM 685 O O . ILE A 1 84 ? 5.068 -6.228 -9.393 1.00 96.12 84 ILE A O 1
ATOM 689 N N . ASP A 1 85 ? 4.820 -5.276 -11.415 1.00 95.69 85 ASP A N 1
ATOM 690 C CA . ASP A 1 85 ? 5.593 -6.272 -12.161 1.00 95.69 85 ASP A CA 1
ATOM 691 C C . ASP A 1 85 ? 7.091 -5.929 -12.093 1.00 95.69 85 ASP A C 1
ATOM 693 O O . ASP A 1 85 ? 7.620 -5.183 -12.923 1.00 95.69 85 ASP A O 1
ATOM 697 N N . PHE A 1 86 ? 7.774 -6.452 -11.074 1.00 94.56 86 PHE A N 1
ATOM 698 C CA . PHE A 1 86 ? 9.203 -6.211 -10.860 1.00 94.56 86 PHE A CA 1
ATOM 699 C C . PHE A 1 86 ? 10.090 -6.814 -11.953 1.00 94.56 86 PHE A C 1
ATOM 701 O O . PHE A 1 86 ? 11.130 -6.231 -12.267 1.00 94.56 86 PHE A O 1
ATOM 708 N N . ASP A 1 87 ? 9.672 -7.913 -12.587 1.00 93.69 87 ASP A N 1
ATOM 709 C CA . ASP A 1 87 ? 10.456 -8.557 -13.644 1.00 93.69 87 ASP A CA 1
ATOM 710 C C . ASP A 1 87 ? 10.602 -7.634 -14.854 1.00 93.69 87 ASP A C 1
ATOM 712 O O . ASP A 1 87 ? 11.690 -7.500 -15.429 1.00 93.69 87 ASP A O 1
ATOM 716 N N . SER A 1 88 ? 9.527 -6.913 -15.188 1.00 93.50 88 SER A N 1
ATOM 717 C CA . SER A 1 88 ? 9.537 -5.898 -16.245 1.00 93.50 88 SER A CA 1
ATOM 718 C C . SER A 1 88 ? 10.448 -4.696 -15.947 1.00 93.50 88 SER A C 1
ATOM 720 O O . SER A 1 88 ? 10.863 -3.994 -16.873 1.00 93.50 88 SER A O 1
ATOM 722 N N . LEU A 1 89 ? 10.801 -4.469 -14.675 1.00 93.50 89 LEU A N 1
ATOM 723 C CA . LEU A 1 89 ? 11.603 -3.336 -14.198 1.00 93.50 89 LEU A CA 1
ATOM 724 C C . LEU A 1 89 ? 13.085 -3.669 -13.981 1.00 93.50 89 LEU A C 1
ATOM 726 O O . LEU A 1 89 ? 13.865 -2.763 -13.681 1.00 93.50 89 LEU A O 1
ATOM 730 N N . ASN A 1 90 ? 13.508 -4.920 -14.191 1.00 90.56 90 ASN A N 1
ATOM 731 C CA . ASN A 1 90 ? 14.895 -5.360 -13.990 1.00 90.56 90 ASN A CA 1
ATOM 732 C C . ASN A 1 90 ? 15.931 -4.523 -14.763 1.00 90.56 90 ASN A C 1
ATOM 734 O O . ASN A 1 90 ? 17.047 -4.328 -14.287 1.00 90.56 90 ASN A O 1
ATOM 738 N N . PHE A 1 91 ? 15.549 -3.943 -15.906 1.00 91.56 91 PHE A N 1
ATOM 739 C CA . PHE A 1 91 ? 16.426 -3.069 -16.692 1.00 91.56 91 PHE A CA 1
ATOM 740 C C . PHE A 1 91 ? 16.880 -1.804 -15.942 1.00 91.56 91 PHE A C 1
ATOM 742 O O . PHE A 1 91 ? 17.841 -1.164 -16.362 1.00 91.56 91 PHE A O 1
ATOM 749 N N . LEU A 1 92 ? 16.190 -1.402 -14.866 1.00 89.81 92 LEU A N 1
ATOM 750 C CA . LEU A 1 92 ? 16.603 -0.281 -14.017 1.00 89.81 92 LEU A CA 1
ATOM 751 C C . LEU A 1 92 ? 17.911 -0.578 -13.269 1.00 89.81 92 LEU A C 1
ATOM 753 O O . LEU A 1 92 ? 18.656 0.348 -12.945 1.00 89.81 92 LEU A O 1
ATOM 757 N N . SER A 1 93 ? 18.207 -1.854 -13.022 1.00 85.31 93 SER A N 1
ATOM 758 C CA . SER A 1 93 ? 19.466 -2.286 -12.415 1.00 85.31 93 SER A CA 1
ATOM 759 C C . SER A 1 93 ? 20.646 -2.098 -13.371 1.00 85.31 93 SER A C 1
ATOM 761 O O . SER A 1 93 ? 21.711 -1.664 -12.939 1.00 85.31 93 SER A O 1
ATOM 763 N N . ASP A 1 94 ? 20.428 -2.319 -14.671 1.00 80.12 94 ASP A N 1
ATOM 764 C CA . ASP A 1 94 ? 21.454 -2.183 -15.718 1.00 80.12 94 ASP A CA 1
ATOM 765 C C . ASP A 1 94 ? 21.933 -0.734 -15.910 1.00 80.12 94 ASP A C 1
ATOM 767 O O . ASP A 1 94 ? 22.996 -0.493 -16.474 1.00 80.12 94 ASP A O 1
ATOM 771 N N . ILE A 1 95 ? 21.137 0.242 -15.465 1.00 80.56 95 ILE A N 1
ATOM 772 C CA . ILE A 1 95 ? 21.395 1.683 -15.619 1.00 80.56 95 ILE A CA 1
ATOM 773 C C . ILE A 1 95 ? 21.739 2.363 -14.286 1.00 80.56 95 ILE A C 1
ATOM 775 O O . ILE A 1 95 ? 21.451 3.545 -14.100 1.00 80.56 95 ILE A O 1
ATOM 779 N N . GLU A 1 96 ? 22.305 1.602 -13.344 1.00 75.44 96 GLU A N 1
ATOM 780 C CA . GLU A 1 96 ? 22.783 2.074 -12.033 1.00 75.44 96 GLU A CA 1
ATOM 781 C C . GLU A 1 96 ? 21.688 2.689 -11.134 1.00 75.44 96 GLU A C 1
ATOM 783 O O . GLU A 1 96 ? 21.973 3.402 -10.172 1.00 75.44 96 GLU A O 1
ATOM 788 N N . LYS A 1 97 ? 20.408 2.378 -11.387 1.00 77.44 97 LYS A N 1
ATOM 789 C CA . LYS A 1 97 ? 19.260 2.830 -10.574 1.00 77.44 97 LYS A CA 1
ATOM 790 C C . LYS A 1 97 ? 18.719 1.738 -9.645 1.00 77.44 97 LYS A C 1
ATOM 792 O O . LYS A 1 97 ? 17.537 1.756 -9.311 1.00 77.44 97 LYS A O 1
ATOM 797 N N . ILE A 1 98 ? 19.578 0.826 -9.180 1.00 82.81 98 ILE A N 1
ATOM 798 C CA . ILE A 1 98 ? 19.229 -0.360 -8.364 1.00 82.81 98 ILE A CA 1
ATOM 799 C C . ILE A 1 98 ? 18.407 -0.009 -7.111 1.00 82.81 98 ILE A C 1
ATOM 801 O O . ILE A 1 98 ? 17.504 -0.747 -6.724 1.00 82.81 98 ILE A O 1
ATOM 805 N N . ALA A 1 99 ? 18.670 1.144 -6.489 1.00 89.06 99 ALA A N 1
ATOM 806 C CA . ALA A 1 99 ? 17.931 1.577 -5.304 1.00 89.06 99 ALA A CA 1
ATOM 807 C C . ALA A 1 99 ? 16.428 1.784 -5.572 1.00 89.06 99 ALA A C 1
ATOM 809 O O . ALA A 1 99 ? 15.616 1.663 -4.660 1.00 89.06 99 ALA A O 1
ATOM 810 N N . HIS A 1 100 ? 16.033 2.113 -6.806 1.00 92.81 100 HIS A N 1
ATOM 811 C CA . HIS A 1 100 ? 14.642 2.433 -7.105 1.00 92.81 100 HIS A CA 1
ATOM 812 C C . HIS A 1 100 ? 13.720 1.200 -7.131 1.00 92.81 100 HIS A C 1
ATOM 814 O O . HIS A 1 100 ? 12.714 1.249 -6.425 1.00 92.81 100 HIS A O 1
ATOM 820 N N . PRO A 1 101 ? 14.053 0.088 -7.820 1.00 91.12 101 PRO A N 1
ATOM 821 C CA . PRO A 1 101 ? 13.330 -1.175 -7.668 1.00 91.12 101 PRO A CA 1
ATOM 822 C C . PRO A 1 101 ? 13.173 -1.631 -6.211 1.00 91.12 101 PRO A C 1
ATOM 824 O O . PRO A 1 101 ? 12.077 -2.010 -5.823 1.00 91.12 101 PRO A O 1
ATOM 827 N N . LEU A 1 102 ? 14.215 -1.511 -5.379 1.00 91.88 102 LEU A N 1
ATOM 828 C CA . LEU A 1 102 ? 14.139 -1.866 -3.950 1.00 91.88 102 LEU A CA 1
ATOM 829 C C . LEU A 1 102 ? 13.179 -0.963 -3.156 1.00 91.88 102 LEU A C 1
ATOM 831 O O . LEU A 1 102 ? 12.469 -1.407 -2.252 1.00 91.88 102 LEU A O 1
ATOM 835 N N . ASN A 1 103 ? 13.124 0.325 -3.496 1.00 94.88 103 ASN A N 1
ATOM 836 C CA . ASN A 1 103 ? 12.138 1.225 -2.904 1.00 94.88 103 ASN A CA 1
ATOM 837 C C . ASN A 1 103 ? 10.711 0.854 -3.343 1.00 94.88 103 ASN A C 1
ATOM 839 O O . ASN A 1 103 ? 9.794 0.935 -2.534 1.00 94.88 103 ASN A O 1
ATOM 843 N N . LEU A 1 104 ? 10.521 0.415 -4.593 1.00 96.12 104 LEU A N 1
ATOM 844 C CA . LEU A 1 104 ? 9.223 -0.049 -5.094 1.00 96.12 104 LEU A CA 1
ATOM 845 C C . LEU A 1 104 ? 8.779 -1.362 -4.431 1.00 96.12 104 LEU A C 1
ATOM 847 O O . LEU A 1 104 ? 7.596 -1.506 -4.139 1.00 96.12 104 LEU A O 1
ATOM 851 N N . THR A 1 105 ? 9.692 -2.300 -4.147 1.00 96.00 105 THR A N 1
ATOM 852 C CA . THR A 1 105 ? 9.345 -3.522 -3.394 1.00 96.00 105 THR A CA 1
ATOM 853 C C . THR A 1 105 ? 8.910 -3.182 -1.975 1.00 96.00 105 THR A C 1
ATOM 855 O O . THR A 1 105 ? 7.881 -3.668 -1.516 1.00 96.00 105 THR A O 1
ATOM 858 N N . THR A 1 106 ? 9.636 -2.276 -1.316 1.00 96.44 106 THR A N 1
ATOM 859 C CA . THR A 1 106 ? 9.258 -1.767 0.010 1.00 96.44 106 THR A CA 1
ATOM 860 C C . THR A 1 106 ? 7.880 -1.103 -0.028 1.00 96.44 106 THR A C 1
ATOM 862 O O . THR A 1 106 ? 7.077 -1.289 0.884 1.00 96.44 106 THR A O 1
ATOM 865 N N . GLU A 1 107 ? 7.574 -0.350 -1.088 1.00 97.56 107 GLU A N 1
ATOM 866 C CA . GLU A 1 107 ? 6.257 0.270 -1.231 1.00 97.56 107 GLU A CA 1
ATOM 867 C C . GLU A 1 107 ? 5.143 -0.760 -1.431 1.00 97.56 107 GLU A C 1
ATOM 869 O O . GLU A 1 107 ? 4.091 -0.666 -0.800 1.00 97.56 107 GLU A O 1
ATOM 874 N N . GLN A 1 108 ? 5.381 -1.775 -2.261 1.00 97.69 108 GLN A N 1
ATOM 875 C CA . GLN A 1 108 ? 4.432 -2.868 -2.456 1.00 97.69 108 GLN A CA 1
ATOM 876 C C . GLN A 1 108 ? 4.113 -3.569 -1.126 1.00 97.69 108 GLN A C 1
ATOM 878 O O . GLN A 1 108 ? 2.950 -3.856 -0.844 1.00 97.69 108 GLN A O 1
ATOM 883 N N . GLU A 1 109 ? 5.119 -3.798 -0.280 1.00 97.19 109 GLU A N 1
ATOM 884 C CA . GLU A 1 109 ? 4.929 -4.370 1.057 1.00 97.19 109 GLU A CA 1
ATOM 885 C C . GLU A 1 109 ? 4.132 -3.443 1.984 1.00 97.19 109 GLU A C 1
ATOM 887 O O . GLU A 1 109 ? 3.268 -3.919 2.723 1.00 97.19 109 GLU A O 1
ATOM 892 N N . ARG A 1 110 ? 4.366 -2.122 1.935 1.00 97.12 110 ARG A N 1
ATOM 893 C CA . ARG A 1 110 ? 3.589 -1.131 2.706 1.00 97.12 110 ARG A CA 1
ATOM 894 C C . ARG A 1 110 ? 2.118 -1.135 2.311 1.00 97.12 110 ARG A C 1
ATOM 896 O O . ARG A 1 110 ? 1.258 -1.206 3.190 1.00 97.12 110 ARG A O 1
ATOM 903 N N . PHE A 1 111 ? 1.834 -1.137 1.010 1.00 97.69 111 PHE A N 1
ATOM 904 C CA . PHE A 1 111 ? 0.475 -1.253 0.484 1.00 97.69 111 PHE A CA 1
ATOM 905 C C . PHE A 1 111 ? -0.218 -2.528 0.988 1.00 97.69 111 PHE A C 1
ATOM 907 O O . PHE A 1 111 ? -1.330 -2.473 1.517 1.00 97.69 111 PHE A O 1
ATOM 914 N N . GLU A 1 112 ? 0.453 -3.678 0.902 1.00 96.38 112 GLU A N 1
ATOM 915 C CA . GLU A 1 112 ? -0.097 -4.952 1.377 1.00 96.38 112 GLU A CA 1
ATOM 916 C C . GLU A 1 112 ? -0.291 -4.988 2.900 1.00 96.38 112 GLU A C 1
ATOM 918 O O . GLU A 1 112 ? -1.286 -5.533 3.383 1.00 96.38 112 GLU A O 1
ATOM 923 N N . ALA A 1 113 ? 0.621 -4.387 3.667 1.00 95.94 113 ALA A N 1
ATOM 924 C CA . ALA A 1 113 ? 0.499 -4.263 5.116 1.00 95.94 113 ALA A CA 1
ATOM 925 C C . ALA A 1 113 ? -0.701 -3.392 5.512 1.00 95.94 113 ALA A C 1
ATOM 927 O O . ALA A 1 113 ? -1.439 -3.757 6.431 1.00 95.94 113 ALA A O 1
ATOM 928 N N . ALA A 1 114 ? -0.947 -2.293 4.792 1.00 96.81 114 ALA A N 1
ATOM 929 C CA . ALA A 1 114 ? -2.122 -1.454 4.997 1.00 96.81 114 ALA A CA 1
ATOM 930 C C . ALA A 1 114 ? -3.416 -2.247 4.766 1.00 96.81 114 ALA A C 1
ATOM 932 O O . ALA A 1 114 ? -4.260 -2.301 5.660 1.00 96.81 114 ALA A O 1
ATOM 933 N N . LEU A 1 115 ? -3.540 -2.954 3.639 1.00 96.12 115 LEU A N 1
ATOM 934 C CA . LEU A 1 115 ? -4.707 -3.806 3.371 1.00 96.12 115 LEU A CA 1
ATOM 935 C C . LEU A 1 115 ? -4.901 -4.891 4.439 1.00 96.12 115 LEU A C 1
ATOM 937 O O . LEU A 1 115 ? -6.013 -5.096 4.926 1.00 96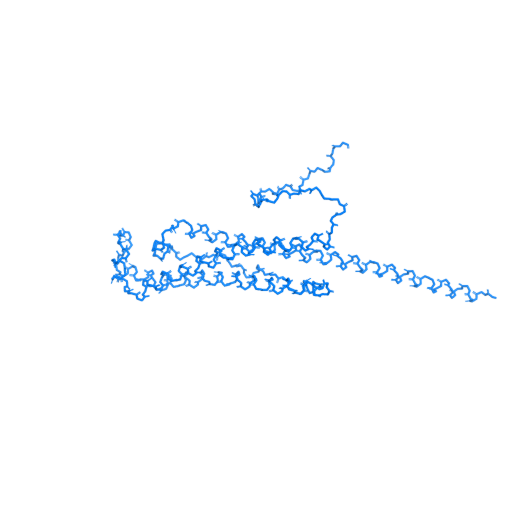.12 115 LEU A O 1
ATOM 941 N N . ARG A 1 116 ? -3.816 -5.551 4.857 1.00 95.25 116 ARG A N 1
ATOM 942 C CA . ARG A 1 116 ? -3.862 -6.580 5.904 1.00 95.25 116 ARG A CA 1
ATOM 943 C C . ARG A 1 116 ? -4.313 -6.013 7.249 1.00 95.25 116 ARG A C 1
ATOM 945 O O . ARG A 1 116 ? -5.061 -6.674 7.962 1.00 95.25 116 ARG A O 1
ATOM 952 N N . SER A 1 117 ? -3.881 -4.804 7.605 1.00 96.19 117 SER A N 1
ATOM 953 C CA . SER A 1 117 ? -4.295 -4.152 8.854 1.00 96.19 117 SER A CA 1
ATOM 954 C C . 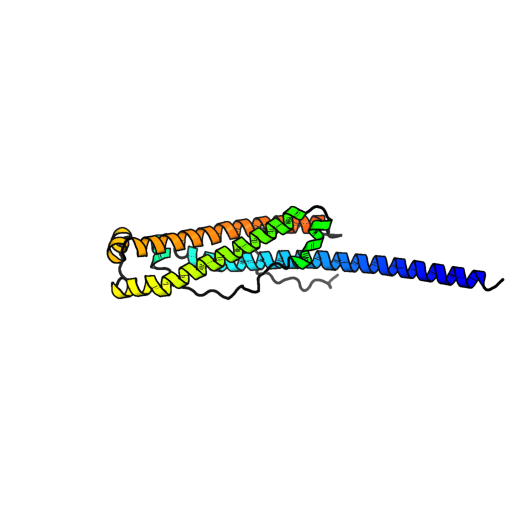SER A 1 117 ? -5.806 -3.893 8.891 1.00 96.19 117 SER A C 1
ATOM 956 O O . SER A 1 117 ? -6.460 -4.204 9.888 1.00 96.19 117 SER A O 1
ATOM 958 N N . VAL A 1 118 ? -6.379 -3.461 7.761 1.00 96.00 118 VAL A N 1
ATOM 959 C CA . VAL A 1 118 ? -7.826 -3.278 7.581 1.00 96.00 118 VAL A CA 1
ATOM 960 C C . VAL A 1 118 ? -8.566 -4.604 7.745 1.00 96.00 118 VAL A C 1
ATOM 962 O O . VAL A 1 118 ? -9.564 -4.667 8.461 1.00 96.00 118 VAL A O 1
ATOM 965 N N . GLU A 1 119 ? -8.062 -5.676 7.129 1.00 95.19 119 GLU A N 1
ATOM 966 C CA . GLU A 1 119 ? -8.653 -7.013 7.231 1.00 95.19 119 GLU A CA 1
ATOM 967 C C . GLU A 1 119 ? -8.631 -7.546 8.671 1.00 95.19 119 GLU A C 1
ATOM 969 O O . GLU A 1 119 ? -9.656 -8.011 9.170 1.00 95.19 119 GLU A O 1
ATOM 974 N N . ILE A 1 120 ? -7.494 -7.433 9.366 1.00 95.88 120 ILE A N 1
ATOM 975 C CA . ILE A 1 120 ? -7.358 -7.848 10.771 1.00 95.88 120 ILE A CA 1
ATOM 976 C C . ILE A 1 120 ? -8.349 -7.083 11.648 1.00 95.88 120 ILE A C 1
ATOM 978 O O . ILE A 1 120 ? -9.056 -7.699 12.450 1.00 95.88 120 ILE A O 1
ATOM 982 N N . ARG A 1 121 ? -8.448 -5.760 11.470 1.00 95.88 121 ARG A N 1
ATOM 983 C CA . ARG A 1 121 ? -9.406 -4.927 12.203 1.00 95.88 121 ARG A CA 1
ATOM 984 C C . ARG A 1 121 ? -10.839 -5.358 11.919 1.00 95.88 121 ARG A C 1
ATOM 986 O O . ARG A 1 121 ? -11.613 -5.513 12.858 1.00 95.88 121 ARG A O 1
ATOM 993 N N . ALA A 1 122 ? -11.208 -5.538 10.650 1.00 95.75 122 ALA A N 1
ATOM 994 C CA . ALA A 1 122 ? -12.562 -5.927 10.259 1.00 95.75 122 ALA A CA 1
ATOM 995 C C . ALA A 1 122 ? -12.940 -7.300 10.830 1.00 95.75 122 ALA A C 1
ATOM 997 O O . ALA A 1 122 ? -14.035 -7.463 11.366 1.00 95.75 122 ALA A O 1
ATOM 998 N N . LYS A 1 123 ? -12.012 -8.260 10.788 1.00 96.19 123 LYS A N 1
ATOM 999 C CA . LYS A 1 123 ? -12.193 -9.593 11.364 1.00 96.19 123 LYS A CA 1
ATOM 1000 C C . LYS A 1 123 ? -12.364 -9.536 12.879 1.00 96.19 123 LYS A C 1
ATOM 1002 O O . LYS A 1 123 ? -13.303 -10.121 13.406 1.00 96.19 123 LYS A O 1
ATOM 1007 N N . PHE A 1 124 ? -11.494 -8.811 13.580 1.00 96.88 124 PHE A N 1
ATOM 1008 C CA . PHE A 1 124 ? -11.614 -8.632 15.026 1.00 96.88 124 PHE A CA 1
ATOM 1009 C C . PHE A 1 124 ? -12.936 -7.958 15.407 1.00 96.88 124 PHE A C 1
ATOM 1011 O O . PHE A 1 124 ? -13.604 -8.400 16.342 1.00 96.88 124 PHE A O 1
ATOM 1018 N N . HIS A 1 125 ? -13.337 -6.924 14.661 1.00 95.69 125 HIS A N 1
ATOM 1019 C CA . HIS A 1 125 ? -14.599 -6.228 14.891 1.00 95.69 125 HIS A CA 1
ATOM 1020 C C . HIS A 1 125 ? -15.783 -7.194 14.757 1.00 95.69 125 HIS A C 1
ATOM 1022 O O . HIS A 1 125 ? -16.541 -7.354 15.708 1.00 95.69 125 HIS A O 1
ATOM 1028 N N . ALA A 1 126 ? -15.865 -7.935 13.650 1.00 95.94 126 ALA A N 1
ATOM 1029 C CA . ALA A 1 126 ? -16.957 -8.872 13.392 1.00 95.94 126 ALA A CA 1
ATOM 1030 C C . ALA A 1 126 ? -16.987 -10.083 14.346 1.00 95.94 126 ALA A C 1
ATOM 1032 O O . ALA A 1 126 ? -18.059 -10.516 14.756 1.00 95.94 126 ALA A O 1
ATOM 1033 N N . GLU A 1 127 ? -15.829 -10.656 14.691 1.00 96.81 127 GLU A N 1
ATOM 1034 C CA . GLU A 1 127 ? -15.755 -11.922 15.438 1.00 96.81 127 GLU A CA 1
ATOM 1035 C C . GLU A 1 127 ? -15.681 -11.751 16.959 1.00 96.81 127 GLU A C 1
ATOM 1037 O O . GLU A 1 127 ? -15.962 -12.703 17.691 1.00 96.81 127 GLU A O 1
ATOM 1042 N N . LYS A 1 128 ? -15.229 -10.589 17.447 1.00 96.56 128 LYS A N 1
ATOM 1043 C CA . LYS A 1 128 ? -14.950 -10.360 18.876 1.00 96.56 128 LYS A CA 1
ATOM 1044 C C . LYS A 1 128 ? -15.685 -9.151 19.425 1.00 96.56 128 LYS A C 1
ATOM 1046 O O . LYS A 1 128 ? -16.379 -9.282 20.429 1.00 96.56 128 LYS A O 1
ATOM 1051 N N . LEU A 1 129 ? -15.544 -7.996 18.780 1.00 95.12 129 LEU A N 1
ATOM 1052 C CA . LEU A 1 129 ? -16.066 -6.746 19.327 1.00 95.12 129 LEU A CA 1
ATOM 1053 C C . LEU A 1 129 ? -17.587 -6.641 19.186 1.00 95.12 129 LEU A C 1
ATOM 1055 O O . LEU A 1 129 ? -18.268 -6.392 20.174 1.00 95.12 129 LEU A O 1
ATOM 1059 N N . GLN A 1 130 ? -18.123 -6.874 17.988 1.00 93.88 130 GLN A N 1
ATOM 1060 C CA . GLN A 1 130 ? -19.554 -6.785 17.705 1.00 93.88 130 GLN A CA 1
ATOM 1061 C C . GLN A 1 130 ? -20.385 -7.728 18.602 1.00 93.88 130 GLN A C 1
ATOM 1063 O O . GLN A 1 130 ? -21.334 -7.245 19.222 1.00 93.88 130 GLN A O 1
ATOM 1068 N N . PRO A 1 131 ? -20.007 -9.012 18.800 1.00 95.00 131 PRO A N 1
ATOM 1069 C CA . PRO A 1 131 ? -20.704 -9.879 19.752 1.00 95.00 131 PRO A CA 1
ATOM 1070 C C . PRO A 1 131 ? -20.690 -9.356 21.194 1.00 95.00 131 PRO A C 1
ATOM 1072 O O . PRO A 1 131 ? -21.688 -9.478 21.899 1.00 95.00 131 PRO A O 1
ATOM 1075 N N . ALA A 1 132 ? -19.583 -8.755 21.643 1.00 94.06 132 ALA A N 1
ATOM 1076 C CA . ALA A 1 132 ? -19.494 -8.183 22.986 1.00 94.06 132 ALA A CA 1
ATOM 1077 C C . ALA A 1 132 ? -20.378 -6.931 23.132 1.00 94.06 132 ALA A C 1
ATOM 1079 O O . ALA A 1 132 ? -21.100 -6.792 24.119 1.00 94.06 132 ALA A O 1
ATOM 1080 N N . ILE A 1 133 ? -20.385 -6.051 22.127 1.00 91.88 133 ILE A N 1
ATOM 1081 C CA . ILE A 1 133 ? -21.269 -4.875 22.072 1.00 91.88 133 ILE A CA 1
ATOM 1082 C C . ILE A 1 133 ? -22.741 -5.303 22.168 1.00 91.88 133 ILE A C 1
ATOM 1084 O O . ILE A 1 133 ? -23.517 -4.704 22.920 1.00 91.88 133 ILE A O 1
ATOM 1088 N N . GLU A 1 134 ? -23.121 -6.354 21.440 1.00 91.81 134 GLU A N 1
ATOM 1089 C CA . GLU A 1 134 ? -24.475 -6.914 21.453 1.00 91.81 134 GLU A CA 1
ATOM 1090 C C . GLU A 1 134 ? -24.827 -7.542 22.804 1.00 91.81 134 GLU A C 1
ATOM 1092 O O 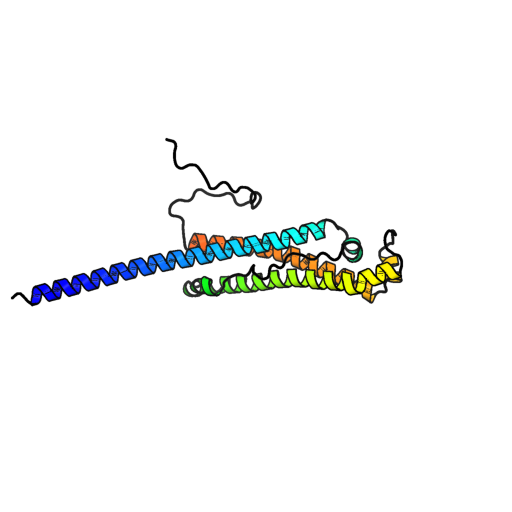. GLU A 1 134 ? -25.883 -7.242 23.360 1.00 91.81 134 GLU A O 1
ATOM 1097 N N . GLN A 1 135 ? -23.927 -8.343 23.382 1.00 93.06 135 GLN A N 1
ATOM 1098 C CA . GLN A 1 135 ? -24.126 -8.983 24.685 1.00 93.06 135 GLN A CA 1
ATOM 1099 C C . GLN A 1 135 ? -24.397 -7.965 25.802 1.00 93.06 135 GLN A C 1
ATOM 1101 O O . GLN A 1 135 ? -25.208 -8.219 26.695 1.00 93.06 135 GLN A O 1
ATOM 1106 N N . HIS A 1 136 ? -23.742 -6.807 25.747 1.00 89.50 136 HIS A N 1
ATOM 1107 C CA . HIS A 1 136 ? -23.895 -5.739 26.732 1.00 89.50 136 HIS A CA 1
ATOM 1108 C C . HIS A 1 136 ? -24.967 -4.697 26.361 1.00 89.50 136 HIS A C 1
ATOM 1110 O O . HIS A 1 136 ? -25.140 -3.720 27.092 1.00 89.50 136 HIS A O 1
ATOM 1116 N N . ASN A 1 137 ? -25.720 -4.906 25.271 1.00 86.69 137 ASN A N 1
ATOM 1117 C CA . ASN A 1 137 ? -26.737 -3.979 24.753 1.00 86.69 137 ASN A CA 1
ATOM 1118 C C . ASN A 1 137 ? -26.217 -2.537 24.604 1.00 86.69 137 ASN A C 1
ATOM 1120 O O . ASN A 1 137 ? -26.914 -1.575 24.929 1.00 86.69 137 ASN A O 1
ATOM 1124 N N . ILE A 1 138 ? -24.973 -2.384 24.145 1.00 85.19 138 ILE A N 1
ATOM 1125 C CA . ILE A 1 138 ? -24.329 -1.072 23.968 1.00 85.19 138 ILE A CA 1
ATOM 1126 C C . ILE A 1 138 ? -24.854 -0.367 22.705 1.00 85.19 138 ILE A C 1
ATOM 1128 O O . ILE A 1 138 ? -24.792 0.855 22.608 1.00 85.19 138 ILE A O 1
ATOM 1132 N N . ASN A 1 139 ? -25.426 -1.112 21.751 1.00 78.69 139 ASN A N 1
ATOM 1133 C CA . ASN A 1 139 ? -25.964 -0.559 20.506 1.00 78.69 139 ASN A CA 1
ATOM 1134 C C . ASN A 1 139 ? -26.973 0.576 20.765 1.00 78.69 139 ASN A C 1
ATOM 1136 O O . ASN A 1 139 ? -28.040 0.357 21.337 1.00 78.69 139 ASN A O 1
ATOM 1140 N N . GLY A 1 140 ? -26.635 1.785 20.308 1.00 72.31 140 GLY A N 1
ATOM 1141 C CA . GLY A 1 140 ? -27.474 2.980 20.442 1.00 72.31 140 GLY A CA 1
ATOM 1142 C C . GLY A 1 140 ? -27.396 3.686 21.800 1.00 72.31 140 GLY A C 1
ATOM 1143 O O . GLY A 1 140 ? -28.166 4.616 22.030 1.00 72.31 140 GLY A O 1
ATOM 1144 N N . ARG A 1 141 ? -26.492 3.272 22.697 1.00 80.12 141 ARG A N 1
ATOM 1145 C CA . ARG A 1 141 ? -26.202 3.987 23.946 1.00 80.12 141 ARG A CA 1
ATOM 1146 C C . ARG A 1 141 ? -25.033 4.946 23.764 1.00 80.12 141 ARG A C 1
ATOM 1148 O O . ARG A 1 141 ? -23.989 4.564 23.246 1.00 80.12 141 ARG A O 1
ATOM 1155 N N . GLU A 1 142 ? -25.193 6.163 24.266 1.00 80.12 142 GLU A N 1
ATOM 1156 C CA . GLU A 1 142 ? -24.078 7.087 24.459 1.00 80.12 142 GLU A CA 1
ATOM 1157 C C . GLU A 1 142 ? -23.360 6.699 25.755 1.00 80.12 142 GLU A C 1
ATOM 1159 O O . GLU A 1 142 ? -23.885 6.900 26.849 1.00 80.12 142 GLU A O 1
ATOM 1164 N N . LEU A 1 143 ? -22.192 6.072 25.617 1.00 85.00 143 LEU A N 1
ATOM 1165 C CA . LEU A 1 143 ? -21.288 5.751 26.718 1.00 85.00 143 LEU A CA 1
ATOM 1166 C C . LEU A 1 143 ? -19.972 6.495 26.504 1.00 85.00 143 LEU A C 1
ATOM 1168 O O . LEU A 1 143 ? -19.488 6.609 25.375 1.00 85.00 143 LEU A O 1
ATOM 1172 N N . SER A 1 144 ? -19.383 6.979 27.590 1.00 88.94 144 SER A N 1
ATOM 1173 C CA . SER A 1 144 ? -18.022 7.511 27.579 1.00 88.94 144 SER A CA 1
ATOM 1174 C C . SER A 1 144 ? -16.991 6.405 27.315 1.00 88.94 144 SER A C 1
ATOM 1176 O O . SER A 1 144 ? -17.274 5.215 27.462 1.00 88.94 144 SER A O 1
ATOM 1178 N N . GLY A 1 145 ? -15.769 6.794 26.931 1.00 87.38 145 GLY A N 1
ATOM 1179 C CA . GLY A 1 145 ? -14.667 5.847 26.718 1.00 87.38 145 GLY A CA 1
ATOM 1180 C C . GLY A 1 145 ? -14.374 4.987 27.953 1.00 87.38 145 GLY A C 1
ATOM 1181 O O . GLY A 1 145 ? -14.251 3.773 27.827 1.00 87.38 145 GLY A O 1
ATOM 1182 N N . ASP A 1 146 ? -14.365 5.599 29.139 1.00 90.81 146 ASP A N 1
ATOM 1183 C CA . ASP A 1 146 ? -14.110 4.906 30.408 1.00 90.81 146 ASP A CA 1
ATOM 1184 C C . ASP A 1 146 ? -15.223 3.894 30.733 1.00 90.81 146 ASP A C 1
ATOM 1186 O O . ASP A 1 146 ? -14.962 2.772 31.166 1.00 90.81 146 ASP A O 1
ATOM 1190 N N . GLU A 1 147 ? -16.486 4.253 30.477 1.00 92.19 147 GLU A N 1
ATOM 1191 C CA . GLU A 1 147 ? -17.618 3.334 30.645 1.00 92.19 147 GLU A CA 1
ATOM 1192 C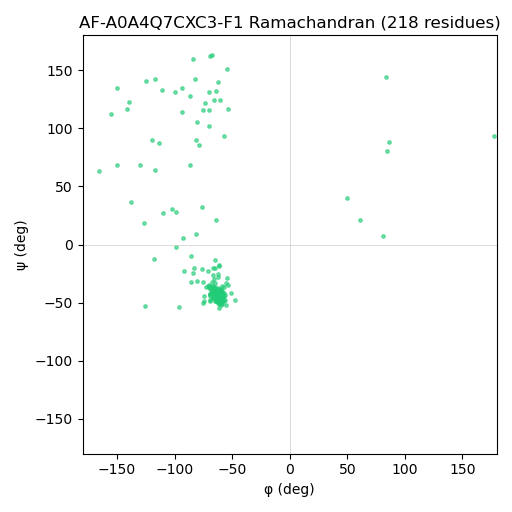 C . GLU A 1 147 ? -17.552 2.170 29.652 1.00 92.19 147 GLU A C 1
ATOM 1194 O O . GLU A 1 147 ? -17.824 1.028 30.025 1.00 92.19 147 GLU A O 1
ATOM 1199 N N . LEU A 1 148 ? -17.163 2.434 28.401 1.00 92.00 148 LEU A N 1
ATOM 1200 C CA . LEU A 1 148 ? -16.963 1.394 27.392 1.00 92.00 148 LEU A CA 1
ATOM 1201 C C . LEU A 1 148 ? -15.852 0.427 27.800 1.00 92.00 148 LEU A C 1
ATOM 1203 O O . LEU A 1 148 ? -16.025 -0.781 27.649 1.00 92.00 148 LEU A O 1
ATOM 1207 N N . GLU A 1 149 ? -14.745 0.931 28.342 1.00 93.75 149 GLU A N 1
ATOM 1208 C CA . GLU A 1 149 ? -13.646 0.098 28.829 1.00 93.75 149 GLU A CA 1
ATOM 1209 C C . GLU A 1 149 ? -14.080 -0.790 30.000 1.00 93.75 149 GLU A C 1
ATOM 1211 O O . GLU A 1 149 ? -13.793 -1.988 30.002 1.00 93.75 149 GLU A O 1
ATOM 1216 N N . ILE A 1 150 ? -14.835 -0.247 30.959 1.00 94.12 150 ILE A N 1
ATOM 1217 C CA . ILE A 1 150 ? -15.366 -1.019 32.092 1.00 94.12 150 ILE A CA 1
ATOM 1218 C C . ILE A 1 150 ? -16.311 -2.126 31.611 1.00 94.12 150 ILE A C 1
ATOM 1220 O O . ILE A 1 150 ? -16.248 -3.251 32.110 1.00 94.12 150 ILE A O 1
ATOM 1224 N N . VAL A 1 151 ? -17.193 -1.827 30.652 1.00 93.19 151 VAL A N 1
ATOM 1225 C CA . VAL A 1 151 ? -18.209 -2.777 30.174 1.00 93.19 151 VAL A CA 1
ATOM 1226 C C . VAL A 1 151 ? -17.602 -3.861 29.281 1.00 93.19 151 VAL A C 1
ATOM 1228 O O . VAL A 1 151 ? -17.942 -5.032 29.435 1.00 93.19 151 VAL A O 1
ATOM 1231 N N . LEU A 1 152 ? -16.716 -3.492 28.353 1.00 93.25 152 LEU A N 1
ATOM 1232 C CA . LEU A 1 152 ? -16.094 -4.421 27.399 1.00 93.25 152 LEU A CA 1
ATOM 1233 C C . LEU A 1 152 ? -14.885 -5.161 27.985 1.00 93.25 152 LEU A C 1
ATOM 1235 O O . LEU A 1 152 ? -14.487 -6.208 27.469 1.00 93.25 152 LEU A O 1
ATOM 1239 N N . GLY A 1 153 ? -14.300 -4.618 29.050 1.00 95.50 153 GLY A N 1
ATOM 1240 C CA . GLY A 1 153 ? -13.041 -5.059 29.626 1.00 95.50 153 GLY A CA 1
ATOM 1241 C C . GLY A 1 153 ? -11.824 -4.467 28.910 1.00 95.50 153 GLY A C 1
ATOM 1242 O O . GLY A 1 153 ? -11.786 -4.342 27.681 1.00 95.50 153 GLY A O 1
ATOM 1243 N N . GLU A 1 154 ? -10.788 -4.186 29.703 1.00 95.25 154 GLU A N 1
ATOM 1244 C CA . GLU A 1 154 ? -9.526 -3.550 29.294 1.00 95.25 154 GLU A CA 1
ATOM 1245 C C . GLU A 1 154 ? -8.922 -4.180 28.030 1.00 95.25 154 GLU A C 1
ATOM 1247 O O . GLU A 1 154 ? -8.567 -3.485 27.080 1.00 95.25 154 GLU A O 1
ATOM 1252 N N . LEU A 1 155 ? -8.835 -5.514 27.978 1.00 95.44 155 LEU A N 1
ATOM 1253 C CA . LEU A 1 155 ? -8.205 -6.210 26.857 1.00 95.44 155 LEU A CA 1
ATOM 1254 C C . LEU A 1 155 ? -8.944 -5.967 25.536 1.00 95.44 155 LEU A C 1
ATOM 1256 O O . LEU A 1 155 ? -8.311 -5.681 24.518 1.00 95.44 155 LEU A O 1
ATOM 1260 N N . LEU A 1 156 ? -10.270 -6.118 25.531 1.00 96.12 156 LEU A N 1
ATOM 1261 C CA . LEU A 1 156 ? -11.068 -6.019 24.312 1.00 96.12 156 LEU A CA 1
ATOM 1262 C C . LEU A 1 156 ? -11.094 -4.572 23.809 1.00 96.12 156 LEU A C 1
ATOM 1264 O O . LEU A 1 156 ? -10.876 -4.335 22.618 1.00 96.12 156 LEU A O 1
ATOM 1268 N N . PHE A 1 157 ? -11.286 -3.624 24.729 1.00 96.44 157 PHE A N 1
ATOM 1269 C CA . PHE A 1 157 ? -11.291 -2.194 24.441 1.00 96.44 157 PHE A CA 1
ATOM 1270 C C . PHE A 1 157 ? -9.946 -1.726 23.873 1.00 96.44 157 PHE A C 1
ATOM 1272 O O . PHE A 1 157 ? -9.886 -1.224 22.748 1.00 96.44 157 PHE A O 1
ATOM 1279 N N . ASN A 1 158 ? -8.842 -1.990 24.578 1.00 96.44 158 ASN A N 1
ATOM 1280 C CA . ASN A 1 158 ? -7.517 -1.556 24.137 1.00 96.44 158 ASN A CA 1
ATOM 1281 C C . ASN A 1 158 ? -7.083 -2.240 22.834 1.00 96.44 158 ASN A C 1
ATOM 1283 O O . ASN A 1 158 ? -6.444 -1.617 21.988 1.00 96.44 158 ASN A O 1
ATOM 1287 N N . THR A 1 159 ? -7.479 -3.496 22.604 1.00 97.44 159 THR A N 1
ATOM 1288 C CA . THR A 1 159 ? -7.216 -4.172 21.321 1.00 97.44 159 THR A CA 1
ATOM 1289 C C . THR A 1 159 ? -7.947 -3.490 20.161 1.00 97.44 159 THR A C 1
ATOM 1291 O O . THR A 1 159 ? -7.346 -3.277 19.105 1.00 97.44 159 THR A O 1
ATOM 1294 N N . ALA A 1 160 ? -9.212 -3.096 20.351 1.00 96.69 160 ALA A N 1
ATOM 1295 C CA . ALA A 1 160 ? -9.986 -2.376 19.338 1.00 96.69 160 ALA A CA 1
ATOM 1296 C C . ALA A 1 160 ? -9.330 -1.036 18.970 1.00 96.69 160 ALA A C 1
ATOM 1298 O O . ALA A 1 160 ? -9.140 -0.736 17.786 1.00 96.69 160 ALA A O 1
ATOM 1299 N N . ILE A 1 161 ? -8.934 -0.268 19.989 1.00 97.31 161 ILE A N 1
ATOM 1300 C CA . ILE A 1 161 ? -8.240 1.017 19.845 1.00 97.31 161 ILE A CA 1
ATOM 1301 C C . ILE A 1 161 ? -6.929 0.836 19.077 1.00 97.31 161 ILE A C 1
ATOM 1303 O O . ILE A 1 161 ? -6.705 1.503 18.063 1.00 97.31 161 ILE A O 1
ATOM 1307 N N . ASN A 1 162 ? -6.100 -0.120 19.497 1.00 97.44 162 ASN A N 1
ATOM 1308 C CA . ASN A 1 162 ? -4.805 -0.388 18.878 1.00 97.44 162 ASN A CA 1
ATOM 1309 C C . ASN A 1 162 ? -4.943 -0.768 17.399 1.00 97.44 162 ASN A C 1
ATOM 1311 O O . ASN A 1 162 ? -4.247 -0.211 16.551 1.00 97.44 162 ASN A O 1
ATOM 1315 N N . TYR A 1 163 ? -5.863 -1.673 17.045 1.00 97.00 163 TYR A N 1
ATOM 1316 C CA . TYR A 1 163 ? -6.059 -2.056 15.643 1.00 97.00 163 TYR A CA 1
ATOM 1317 C C . TYR A 1 163 ? -6.486 -0.891 14.765 1.00 97.00 163 TYR A C 1
ATOM 1319 O O . TYR A 1 163 ? -6.019 -0.772 13.628 1.00 97.00 163 TYR A O 1
ATOM 1327 N N . VAL A 1 164 ? -7.330 -0.006 15.282 1.00 96.44 164 VAL A N 1
ATOM 1328 C CA . VAL A 1 164 ? -7.733 1.183 14.544 1.00 96.44 164 VAL A CA 1
ATOM 1329 C C . VAL A 1 164 ? -6.590 2.181 14.397 1.00 96.44 164 VAL A C 1
ATOM 1331 O O . VAL A 1 164 ? -6.395 2.687 13.291 1.00 96.44 164 VAL A O 1
ATOM 1334 N N . GLN A 1 165 ? -5.794 2.421 15.442 1.00 96.31 165 GLN A N 1
ATOM 1335 C CA . GLN A 1 165 ? -4.605 3.277 15.354 1.00 96.31 165 GLN A CA 1
ATOM 1336 C C . GLN A 1 165 ? -3.599 2.753 14.337 1.00 96.31 165 GLN A C 1
ATOM 1338 O O . GLN A 1 165 ? -3.145 3.511 13.479 1.00 96.31 165 GLN A O 1
ATOM 1343 N N . TYR A 1 166 ? -3.269 1.461 14.405 1.00 96.25 166 TYR A N 1
ATOM 1344 C CA . TYR A 1 166 ? -2.329 0.845 13.474 1.00 96.25 166 TYR A CA 1
ATOM 1345 C C . TYR A 1 166 ? -2.840 0.921 12.043 1.00 96.25 166 TYR A C 1
ATOM 1347 O O . TYR A 1 166 ? -2.090 1.316 11.153 1.00 96.25 166 TYR A O 1
ATOM 1355 N N . THR A 1 167 ? -4.119 0.613 11.821 1.00 96.44 167 THR A N 1
ATOM 1356 C CA . THR A 1 167 ? -4.703 0.688 10.479 1.00 96.44 167 THR A CA 1
ATOM 1357 C C . THR A 1 167 ? -4.677 2.113 9.942 1.00 96.44 167 THR A C 1
ATOM 1359 O O . THR A 1 167 ? -4.212 2.344 8.830 1.00 96.44 167 THR A O 1
ATOM 1362 N N . TYR A 1 168 ? -5.122 3.081 10.743 1.00 95.56 168 TYR A N 1
ATOM 1363 C CA . TYR A 1 168 ? -5.134 4.487 10.353 1.00 95.56 168 TYR A CA 1
ATOM 1364 C C . TYR A 1 168 ? -3.727 4.974 10.000 1.00 95.56 168 TYR A C 1
ATOM 1366 O O . TYR A 1 168 ? -3.519 5.547 8.933 1.00 95.56 168 TYR A O 1
ATOM 1374 N N . ARG A 1 169 ? -2.734 4.662 10.837 1.00 96.00 169 ARG A N 1
ATOM 1375 C CA . ARG A 1 169 ? -1.336 4.989 10.556 1.00 96.00 169 ARG A CA 1
ATOM 1376 C C . ARG A 1 169 ? -0.856 4.364 9.247 1.00 96.00 169 ARG A C 1
ATOM 1378 O O . ARG A 1 169 ? -0.306 5.073 8.414 1.00 96.00 169 ARG A O 1
ATOM 1385 N N . HIS A 1 170 ? -1.089 3.068 9.037 1.00 96.44 170 HIS A N 1
ATOM 1386 C CA . HIS A 1 170 ? -0.676 2.399 7.804 1.00 96.44 170 HIS A CA 1
ATOM 1387 C C . HIS A 1 170 ? -1.329 3.005 6.560 1.00 96.44 170 HIS A C 1
ATOM 1389 O O . HIS A 1 170 ? -0.643 3.160 5.553 1.00 96.44 170 HIS A O 1
ATOM 1395 N N . LEU A 1 171 ? -2.610 3.375 6.615 1.00 96.38 171 LEU A N 1
ATOM 1396 C CA . LEU A 1 1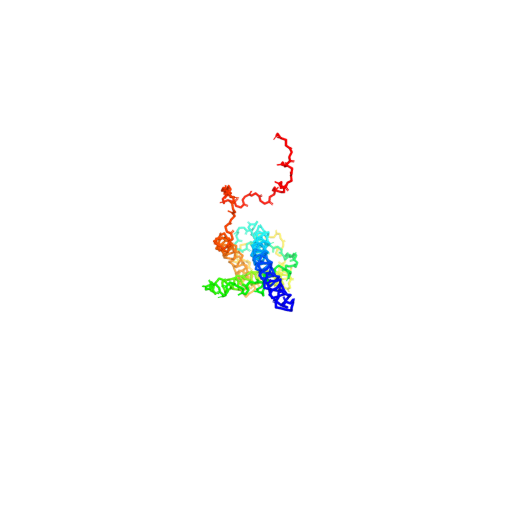71 ? -3.303 4.013 5.493 1.00 96.38 171 LEU A CA 1
ATOM 1397 C C . LEU A 1 171 ? -2.673 5.362 5.133 1.00 96.38 171 LEU A C 1
ATOM 1399 O O . LEU A 1 171 ? -2.342 5.594 3.972 1.00 96.38 171 LEU A O 1
ATOM 1403 N N . TYR A 1 172 ? -2.475 6.233 6.123 1.00 96.62 172 TYR A N 1
ATOM 1404 C CA . TYR A 1 172 ? -1.939 7.577 5.902 1.00 96.62 172 TYR A CA 1
ATOM 1405 C C . TYR A 1 172 ? -0.470 7.561 5.484 1.00 96.62 172 TYR A C 1
ATOM 1407 O O . TYR A 1 172 ? -0.116 8.189 4.484 1.00 96.62 172 TYR A O 1
ATOM 1415 N N . ASP A 1 173 ? 0.366 6.812 6.205 1.00 96.75 173 ASP A N 1
ATOM 1416 C CA . ASP A 1 173 ? 1.795 6.702 5.907 1.00 96.75 173 ASP A CA 1
ATOM 1417 C C . ASP A 1 173 ? 2.001 6.113 4.499 1.00 96.75 173 ASP A C 1
ATOM 1419 O O . ASP A 1 173 ? 2.846 6.595 3.742 1.00 96.75 173 ASP A O 1
ATOM 1423 N N . SER A 1 174 ? 1.191 5.119 4.109 1.00 97.75 174 SER A N 1
ATOM 1424 C CA . SER A 1 174 ? 1.263 4.528 2.766 1.00 97.75 174 SER A CA 1
ATOM 1425 C C . SER A 1 174 ? 0.781 5.495 1.689 1.00 97.75 174 SER A C 1
ATOM 1427 O O . SER A 1 174 ? 1.436 5.617 0.668 1.00 97.75 174 SER A O 1
ATOM 1429 N N . LEU A 1 175 ? -0.311 6.240 1.888 1.00 97.94 175 LEU A N 1
ATOM 1430 C CA . LEU A 1 175 ? -0.773 7.216 0.887 1.00 97.94 175 LEU A CA 1
ATOM 1431 C C . LEU A 1 175 ? 0.288 8.277 0.568 1.00 97.94 175 LEU A C 1
ATOM 1433 O O . LEU A 1 175 ? 0.495 8.607 -0.601 1.00 97.94 175 LEU A O 1
ATOM 1437 N N . ILE A 1 176 ? 0.975 8.784 1.594 1.00 97.62 176 ILE A N 1
ATOM 1438 C CA . ILE A 1 176 ? 2.079 9.738 1.427 1.00 97.62 176 ILE A CA 1
ATOM 1439 C C . ILE A 1 176 ? 3.238 9.068 0.679 1.00 97.62 176 ILE A C 1
ATOM 1441 O O . ILE A 1 176 ? 3.740 9.607 -0.308 1.00 97.62 176 ILE A O 1
ATOM 1445 N N . SER A 1 177 ? 3.633 7.870 1.114 1.00 97.62 177 SER A N 1
ATOM 1446 C CA . SER A 1 177 ? 4.750 7.126 0.528 1.00 97.62 177 SER A CA 1
ATOM 1447 C C . SER A 1 177 ? 4.514 6.746 -0.941 1.00 97.62 177 SER A C 1
ATOM 1449 O O . SER A 1 177 ? 5.416 6.921 -1.768 1.00 97.62 177 SER A O 1
ATOM 1451 N N . ILE A 1 178 ? 3.294 6.322 -1.296 1.00 97.56 178 ILE A N 1
ATOM 1452 C CA . ILE A 1 178 ? 2.898 6.003 -2.673 1.00 97.56 178 ILE A CA 1
ATOM 1453 C C . ILE A 1 178 ? 3.040 7.240 -3.565 1.00 97.56 178 ILE A C 1
ATOM 1455 O O . ILE A 1 178 ? 3.613 7.139 -4.651 1.00 97.56 178 ILE A O 1
ATOM 1459 N N . ASP A 1 179 ? 2.557 8.412 -3.134 1.00 97.00 179 ASP A N 1
ATOM 1460 C CA . ASP A 1 179 ? 2.695 9.638 -3.933 1.00 97.00 179 ASP A CA 1
ATOM 1461 C C . ASP A 1 179 ? 4.174 10.010 -4.125 1.00 97.00 179 ASP A C 1
ATOM 1463 O O . ASP A 1 179 ? 4.615 10.279 -5.247 1.00 97.00 179 ASP A O 1
ATOM 1467 N N . GLU A 1 180 ? 4.987 9.932 -3.069 1.00 96.69 180 GLU A N 1
ATOM 1468 C CA . GLU A 1 180 ? 6.422 10.199 -3.168 1.00 96.69 180 GLU A CA 1
ATOM 1469 C C . GLU A 1 180 ? 7.138 9.254 -4.140 1.00 96.69 180 GLU A C 1
ATOM 1471 O O . GLU A 1 180 ? 7.937 9.704 -4.975 1.00 96.69 180 GLU A O 1
ATOM 1476 N N . ILE A 1 181 ? 6.898 7.940 -4.040 1.00 96.88 181 ILE A N 1
ATOM 1477 C CA . ILE A 1 181 ? 7.553 6.974 -4.924 1.00 96.88 181 ILE A CA 1
ATOM 1478 C C . ILE A 1 181 ? 7.020 7.092 -6.346 1.00 96.88 181 ILE A C 1
ATOM 1480 O O . ILE A 1 181 ? 7.806 6.985 -7.289 1.00 96.88 181 ILE A O 1
ATOM 1484 N N . HIS A 1 182 ? 5.738 7.405 -6.529 1.00 97.19 182 HIS A N 1
ATOM 1485 C CA . HIS A 1 182 ? 5.168 7.685 -7.838 1.00 97.19 182 HIS A CA 1
ATOM 1486 C C . HIS A 1 182 ? 5.879 8.879 -8.484 1.00 97.19 182 HIS A C 1
ATOM 1488 O O . HIS A 1 182 ? 6.349 8.787 -9.620 1.00 97.19 182 HIS A O 1
ATOM 1494 N N . GLN A 1 183 ? 6.030 9.997 -7.769 1.00 95.94 183 GLN A N 1
ATOM 1495 C CA . GLN A 1 183 ? 6.750 11.169 -8.278 1.00 95.94 183 GLN A CA 1
ATOM 1496 C C . GLN A 1 183 ? 8.211 10.847 -8.625 1.00 95.94 183 GLN A C 1
ATOM 1498 O O . GLN A 1 183 ? 8.716 11.297 -9.659 1.00 95.94 183 GLN A O 1
ATOM 1503 N N . LYS A 1 184 ? 8.904 10.056 -7.795 1.00 94.94 184 LYS A N 1
ATOM 1504 C CA . LYS A 1 184 ? 10.277 9.590 -8.071 1.00 94.94 184 LYS A CA 1
ATOM 1505 C C . LYS A 1 184 ? 10.329 8.718 -9.332 1.00 94.94 184 LYS A C 1
ATOM 1507 O O . LYS A 1 184 ? 11.164 8.969 -10.202 1.00 94.94 184 LYS A O 1
ATOM 1512 N N . THR A 1 185 ? 9.409 7.764 -9.466 1.00 94.38 185 THR A N 1
ATOM 1513 C CA . THR A 1 185 ? 9.280 6.871 -10.633 1.00 94.38 185 THR A CA 1
ATOM 1514 C C . THR A 1 185 ? 9.044 7.677 -11.905 1.00 94.38 185 THR A C 1
ATOM 1516 O O . THR A 1 185 ? 9.710 7.474 -12.918 1.00 94.38 185 THR A O 1
ATOM 1519 N N . TRP A 1 186 ? 8.167 8.679 -11.840 1.00 94.81 186 TRP A N 1
ATOM 1520 C CA . TRP A 1 186 ? 7.861 9.549 -12.970 1.00 94.81 186 TRP A CA 1
ATOM 1521 C C . TRP A 1 186 ? 9.070 10.384 -13.409 1.00 94.81 186 TRP A C 1
ATOM 1523 O O . TRP A 1 186 ? 9.355 10.492 -14.603 1.00 94.81 186 TRP A O 1
ATOM 1533 N N . LYS A 1 187 ? 9.840 10.930 -12.456 1.00 93.69 187 LYS A N 1
ATOM 1534 C CA . LYS A 1 187 ? 11.098 11.640 -12.756 1.00 93.69 187 LYS A CA 1
ATOM 1535 C C . LYS A 1 187 ? 12.108 10.717 -13.442 1.00 93.69 187 LYS A C 1
ATOM 1537 O O . LYS A 1 187 ? 12.768 11.132 -14.394 1.00 93.69 187 LYS A O 1
ATOM 1542 N N . ILE A 1 188 ? 12.211 9.464 -12.994 1.00 92.81 188 ILE A N 1
ATOM 1543 C CA . ILE A 1 188 ? 13.067 8.449 -13.623 1.00 92.81 188 ILE A CA 1
ATOM 1544 C C . ILE A 1 188 ? 12.595 8.154 -15.047 1.00 92.81 188 ILE A C 1
ATOM 1546 O O . ILE A 1 188 ? 13.424 8.176 -15.956 1.00 92.81 188 ILE A O 1
ATOM 1550 N N . ALA A 1 189 ? 11.294 7.955 -15.257 1.00 92.38 189 ALA A N 1
ATOM 1551 C CA . ALA A 1 189 ? 10.718 7.712 -16.576 1.00 92.38 189 ALA A CA 1
ATOM 1552 C C . ALA A 1 189 ? 11.006 8.863 -17.547 1.00 92.38 189 ALA A C 1
ATOM 1554 O O . ALA A 1 189 ? 11.528 8.621 -18.633 1.00 92.38 189 ALA A O 1
ATOM 1555 N N . LYS A 1 190 ? 10.790 10.118 -17.132 1.00 91.38 190 LYS A N 1
ATOM 1556 C CA . LYS A 1 190 ? 11.116 11.298 -17.951 1.00 91.38 190 LYS A CA 1
ATOM 1557 C C . LYS A 1 190 ? 12.600 11.440 -18.263 1.00 91.38 190 LYS A C 1
ATOM 1559 O O . LYS A 1 190 ? 12.952 11.863 -19.358 1.00 91.38 190 LYS A O 1
ATOM 1564 N N . SER A 1 191 ? 13.467 11.108 -17.309 1.00 91.25 191 SER A N 1
ATOM 1565 C CA . SER A 1 191 ? 14.918 11.150 -17.506 1.00 91.25 191 SER A CA 1
ATOM 1566 C C . SER A 1 191 ? 15.395 10.106 -18.518 1.00 91.25 191 SER A C 1
ATOM 1568 O O . SER A 1 191 ? 16.330 10.383 -19.263 1.00 91.25 191 SER A O 1
ATOM 1570 N N . LEU A 1 192 ? 14.783 8.919 -18.538 1.00 90.06 192 LEU A N 1
ATOM 1571 C CA . LEU A 1 192 ? 15.169 7.826 -19.436 1.00 90.06 192 LEU A CA 1
ATOM 1572 C C . LEU A 1 192 ? 14.510 7.927 -20.812 1.00 90.06 192 LEU A C 1
ATOM 1574 O O . LEU A 1 192 ? 15.104 7.534 -21.812 1.00 90.06 192 LEU A O 1
ATOM 1578 N N . PHE A 1 193 ? 13.296 8.467 -20.857 1.00 89.69 193 PHE A N 1
ATOM 1579 C CA . PHE A 1 193 ? 12.484 8.588 -22.060 1.00 89.69 193 PHE A CA 1
ATOM 1580 C C . PHE A 1 193 ? 11.965 10.024 -22.195 1.00 89.69 193 PHE A C 1
ATOM 1582 O O . PHE A 1 193 ? 10.764 10.260 -22.037 1.00 89.69 193 PHE A O 1
ATOM 1589 N N . PRO A 1 194 ? 12.848 11.004 -22.470 1.00 84.00 194 PRO A N 1
ATOM 1590 C CA . PRO A 1 194 ? 12.418 12.370 -22.715 1.00 84.00 194 PRO A CA 1
ATOM 1591 C C . PRO A 1 194 ? 11.495 12.391 -23.935 1.00 84.00 194 PRO A C 1
ATOM 1593 O O . PRO A 1 194 ? 11.844 11.908 -25.016 1.00 84.00 194 PRO A O 1
ATOM 1596 N N . GLU A 1 195 ? 10.291 12.926 -23.765 1.00 71.75 195 GLU A N 1
ATOM 1597 C CA . GLU A 1 195 ? 9.387 13.120 -24.890 1.00 71.75 195 GLU A CA 1
ATOM 1598 C C . GLU A 1 195 ? 10.010 14.116 -25.867 1.00 71.75 195 GLU A C 1
ATOM 1600 O O . GLU A 1 195 ? 10.482 15.184 -25.480 1.00 71.75 195 GLU A O 1
ATOM 1605 N N . LYS A 1 196 ? 10.005 13.772 -27.160 1.00 55.91 196 LYS A N 1
ATOM 1606 C CA . LYS A 1 196 ? 10.606 14.610 -28.206 1.00 55.91 196 LYS A CA 1
ATOM 1607 C C . LYS A 1 196 ? 9.894 15.966 -28.365 1.00 55.91 196 LYS A C 1
ATOM 16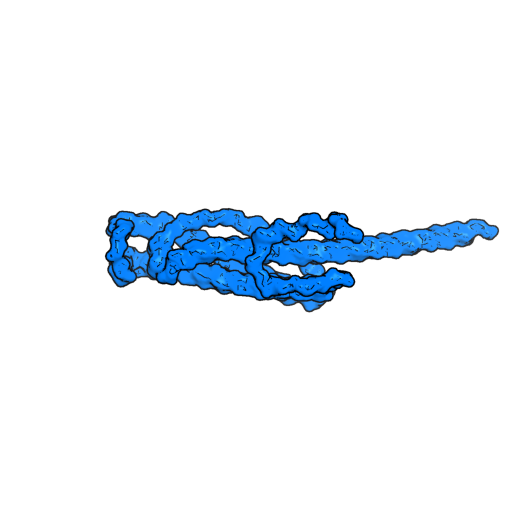09 O O . LYS A 1 196 ? 10.466 16.838 -28.997 1.00 55.91 196 LYS A O 1
ATOM 1614 N N . ASN A 1 197 ? 8.700 16.133 -27.776 1.00 47.16 197 ASN A N 1
ATOM 1615 C CA . ASN A 1 197 ? 7.927 17.370 -27.625 1.00 47.16 197 ASN A CA 1
ATOM 1616 C C . ASN A 1 197 ? 6.987 17.213 -26.408 1.00 47.16 197 ASN A C 1
ATOM 1618 O O . ASN A 1 197 ? 6.055 16.420 -26.502 1.00 47.16 197 ASN A O 1
ATOM 1622 N N . SER A 1 198 ? 7.158 17.935 -25.294 1.00 37.56 198 SER A N 1
ATOM 1623 C CA . SER A 1 198 ? 6.160 17.880 -24.206 1.00 37.56 198 SER A CA 1
ATOM 1624 C C . SER A 1 198 ? 5.906 19.231 -23.549 1.00 37.56 198 SER A C 1
ATOM 1626 O O . SER A 1 198 ? 6.788 19.802 -22.905 1.00 37.56 198 SER A O 1
ATOM 1628 N N . CYS A 1 199 ? 4.667 19.699 -23.695 1.00 30.58 199 CYS A N 1
ATOM 1629 C CA . CYS A 1 199 ? 4.065 20.798 -22.949 1.00 30.58 199 CYS A CA 1
ATOM 1630 C C . CYS A 1 199 ? 3.997 20.432 -21.446 1.00 30.58 199 CYS A C 1
ATOM 1632 O O . CYS A 1 199 ? 3.710 19.275 -21.121 1.00 30.58 199 CYS A O 1
ATOM 1634 N N . PRO A 1 200 ? 4.268 21.359 -20.511 1.00 39.47 200 PRO A N 1
ATOM 1635 C CA . PRO A 1 200 ? 4.273 21.052 -19.084 1.00 39.47 200 PRO A CA 1
ATOM 1636 C C . PRO A 1 200 ? 2.849 20.778 -18.575 1.00 39.47 200 PRO A C 1
ATOM 1638 O O . PRO A 1 200 ? 2.004 21.670 -18.568 1.00 39.47 200 PRO A O 1
ATOM 1641 N N . GLN A 1 201 ? 2.578 19.553 -18.114 1.00 49.66 201 GLN A N 1
ATOM 1642 C CA . GLN A 1 201 ? 1.360 19.256 -17.358 1.00 49.66 201 GLN A CA 1
ATOM 1643 C C . GLN A 1 201 ? 1.568 19.542 -15.867 1.00 49.66 201 GLN A C 1
ATOM 1645 O O . GLN A 1 201 ? 2.543 19.114 -15.252 1.00 49.66 201 GLN A O 1
ATOM 1650 N N . ASN A 1 202 ? 0.644 20.331 -15.324 1.00 41.75 202 ASN A N 1
ATOM 1651 C CA . ASN A 1 202 ? 0.663 20.891 -13.982 1.00 41.75 202 ASN A CA 1
ATOM 1652 C C . ASN A 1 202 ? 0.361 19.792 -12.942 1.00 41.75 202 ASN A C 1
ATOM 1654 O O . ASN A 1 202 ? -0.684 19.146 -13.002 1.00 41.75 202 ASN A O 1
ATOM 1658 N N . HIS A 1 203 ? 1.278 19.571 -11.999 1.00 44.72 203 HIS A N 1
ATOM 1659 C CA . HIS A 1 203 ? 1.208 18.511 -10.990 1.00 44.72 203 HIS A CA 1
ATOM 1660 C C . HIS A 1 203 ? 0.268 18.879 -9.836 1.00 44.72 203 HIS A C 1
ATOM 1662 O O . HIS A 1 203 ? 0.704 19.360 -8.793 1.00 44.72 203 HIS A O 1
ATOM 1668 N N . LYS A 1 204 ? -1.026 18.616 -10.007 1.00 39.88 204 LYS A N 1
ATOM 1669 C CA . LYS A 1 204 ? -1.941 18.311 -8.901 1.00 39.88 204 LYS A CA 1
ATOM 1670 C C . LYS A 1 204 ? -2.867 17.196 -9.365 1.00 39.88 204 LYS A C 1
ATOM 1672 O O . LYS A 1 204 ? -3.569 17.357 -10.358 1.00 39.88 204 LYS A O 1
ATOM 1677 N N . TRP A 1 205 ? -2.880 16.082 -8.639 1.00 51.22 205 TRP A N 1
ATOM 1678 C CA . TRP A 1 205 ? -3.717 14.897 -8.878 1.00 51.22 205 TRP A CA 1
ATOM 1679 C C . TRP A 1 205 ? -5.233 15.137 -8.742 1.00 51.22 205 TRP A C 1
ATOM 1681 O O . TRP A 1 205 ? -6.004 14.204 -8.563 1.00 51.22 205 TRP A O 1
ATOM 1691 N N . THR A 1 206 ? -5.707 16.377 -8.849 1.00 37.56 206 THR A N 1
ATOM 1692 C CA . THR A 1 206 ? -7.105 16.747 -8.607 1.00 37.56 206 THR A CA 1
ATOM 1693 C C . THR A 1 206 ? -8.042 16.479 -9.788 1.00 37.56 206 THR A C 1
ATOM 1695 O O . THR A 1 206 ? -9.182 16.911 -9.735 1.00 37.56 206 THR A O 1
ATOM 1698 N N . ASN A 1 207 ? -7.615 15.785 -10.853 1.00 36.84 207 ASN A N 1
ATOM 1699 C CA . ASN A 1 207 ? -8.427 15.610 -12.070 1.00 36.84 207 ASN A CA 1
ATOM 1700 C C . ASN A 1 207 ? -8.396 14.187 -12.670 1.00 36.84 207 ASN A C 1
ATOM 1702 O O . ASN A 1 207 ? -8.480 14.036 -13.887 1.00 36.84 207 ASN A O 1
ATOM 1706 N N . LEU A 1 208 ? -8.345 13.122 -11.861 1.00 38.84 208 LEU A N 1
ATOM 1707 C CA . LEU A 1 208 ? -8.566 11.743 -12.350 1.00 38.84 208 LEU A CA 1
ATOM 1708 C C . LEU A 1 208 ? -10.057 11.408 -12.614 1.00 38.84 208 LEU A C 1
ATOM 1710 O O . LEU A 1 208 ? -10.481 10.263 -12.501 1.00 38.84 208 LEU A O 1
ATOM 1714 N N . THR A 1 209 ? -10.847 12.404 -13.032 1.00 38.12 209 THR A N 1
ATOM 1715 C CA . THR A 1 209 ? -12.201 12.252 -13.605 1.00 38.12 209 THR A CA 1
ATOM 1716 C C . THR A 1 209 ? -12.375 12.937 -14.965 1.00 38.12 209 THR A C 1
ATOM 1718 O O . THR A 1 209 ? -13.501 13.113 -15.421 1.00 38.12 209 THR A O 1
ATOM 1721 N N . ARG A 1 210 ? -11.297 13.272 -15.687 1.00 31.48 210 ARG A N 1
ATOM 1722 C CA . ARG A 1 210 ? -11.404 13.568 -17.128 1.00 31.48 210 ARG A CA 1
ATOM 1723 C C . ARG A 1 210 ? -10.677 12.525 -17.961 1.00 31.48 210 ARG A C 1
ATOM 1725 O O . ARG A 1 210 ? -9.529 12.698 -18.357 1.00 31.48 210 ARG A O 1
ATOM 1732 N N . MET A 1 211 ? -11.408 11.455 -18.271 1.00 32.69 211 MET A N 1
ATOM 1733 C CA . MET A 1 211 ? -11.330 10.866 -19.605 1.00 32.69 211 MET A CA 1
ATOM 1734 C C . MET A 1 211 ? -11.687 11.969 -20.610 1.00 32.69 211 MET A C 1
ATOM 1736 O O . MET A 1 211 ? -12.856 12.209 -20.852 1.00 32.69 211 MET A O 1
ATOM 1740 N N . ASP A 1 212 ? -10.686 12.671 -21.129 1.00 30.62 212 ASP A N 1
ATOM 1741 C CA . ASP A 1 212 ? -10.781 13.438 -22.374 1.00 30.62 212 ASP A CA 1
ATOM 1742 C C . ASP A 1 212 ? -9.392 13.458 -23.014 1.00 30.62 212 ASP A C 1
ATOM 1744 O O . ASP A 1 212 ? -8.678 14.458 -23.073 1.00 30.62 212 ASP A O 1
ATOM 1748 N N . CYS A 1 213 ? -8.988 12.276 -23.469 1.00 29.92 213 CYS A N 1
ATOM 1749 C CA . CYS A 1 213 ? -8.000 12.130 -24.524 1.00 29.92 213 CYS A CA 1
ATOM 1750 C C . CYS A 1 213 ? -8.690 11.448 -25.709 1.00 29.92 213 CYS A C 1
ATOM 1752 O O . CYS A 1 213 ? -8.397 10.314 -26.071 1.00 29.92 213 CYS A O 1
ATOM 1754 N N . SER A 1 214 ? -9.674 12.137 -26.281 1.00 33.16 214 SER A N 1
ATOM 1755 C CA . SER A 1 214 ? -10.184 11.843 -27.614 1.00 33.16 214 SER A CA 1
ATOM 1756 C C . SER A 1 214 ? -10.699 13.132 -28.244 1.00 33.16 214 SER A C 1
ATOM 1758 O O . SER A 1 214 ? -11.462 13.856 -27.615 1.00 33.16 214 SER A O 1
ATOM 1760 N N . ILE A 1 215 ? -10.332 13.350 -29.509 1.00 35.38 215 ILE A N 1
ATOM 1761 C CA . ILE A 1 215 ? -10.865 14.372 -30.425 1.00 35.38 215 ILE A CA 1
ATOM 1762 C C . ILE A 1 215 ? -10.214 15.764 -30.300 1.00 35.38 215 ILE A C 1
ATOM 1764 O O . ILE A 1 215 ? -10.768 16.698 -29.731 1.00 35.38 215 ILE A O 1
ATOM 1768 N N . ARG A 1 216 ? -9.033 15.910 -30.918 1.00 30.66 216 ARG A N 1
ATOM 1769 C CA . ARG A 1 216 ? -8.654 17.077 -31.750 1.00 30.66 216 ARG A CA 1
ATOM 1770 C C . ARG A 1 216 ? -7.407 16.748 -32.580 1.00 30.66 216 ARG A C 1
ATOM 1772 O O . ARG A 1 216 ? -6.330 17.312 -32.422 1.00 30.66 216 ARG A O 1
ATOM 1779 N N . GLN A 1 217 ? -7.572 15.773 -33.463 1.00 36.09 217 GLN A N 1
ATOM 1780 C CA . GLN A 1 217 ? -6.970 15.814 -34.792 1.00 36.09 217 GLN A CA 1
ATOM 1781 C C . GLN A 1 217 ? -8.154 15.996 -35.748 1.00 36.09 217 GLN A C 1
ATOM 1783 O O . GLN A 1 217 ? -9.158 15.309 -35.574 1.00 36.09 217 GLN A O 1
ATOM 1788 N N . ASN A 1 218 ? -8.022 16.933 -36.689 1.00 34.72 218 ASN A N 1
ATOM 1789 C CA . ASN A 1 218 ? -9.053 17.561 -37.534 1.00 34.72 218 ASN A CA 1
ATOM 1790 C C . ASN A 1 218 ? -9.749 18.768 -36.891 1.00 34.72 218 ASN A C 1
ATOM 1792 O O . ASN A 1 218 ? -10.731 18.629 -36.170 1.00 34.72 218 ASN A O 1
ATOM 1796 N N . ASP A 1 219 ? -9.147 19.944 -37.092 1.00 35.47 219 ASP A N 1
ATOM 1797 C CA . ASP A 1 219 ? -9.770 21.083 -37.789 1.00 35.47 219 ASP A CA 1
ATOM 1798 C C . ASP A 1 219 ? -8.800 22.280 -37.762 1.00 35.47 219 ASP A C 1
ATOM 1800 O O . ASP A 1 219 ? -8.715 23.010 -36.770 1.00 35.47 219 ASP A O 1
ATOM 1804 N N . ASN A 1 220 ? -8.002 22.377 -38.835 1.00 36.25 220 ASN A N 1
ATOM 1805 C CA . ASN A 1 220 ? -7.544 23.574 -39.567 1.00 36.25 220 ASN A CA 1
ATOM 1806 C C . ASN A 1 220 ? -6.327 23.237 -40.433 1.00 36.25 220 ASN A C 1
ATOM 1808 O O . ASN A 1 220 ? -5.280 22.857 -39.861 1.00 36.25 220 ASN A O 1
#

Sequence (220 aa):
MAFFSAGIGAFAGSYFAFLFRKHEEEQINLKKRKSALDACLFTLARQYNALYQIKETYDAFPEIVERAISMPAIKFPEYKDVRIDFDSLNFLSDIEKIAHPLNLTTEQERFEAALRSVEIRAKFHAEKLQPAIEQHNINGRELSGDELEIVLGELLFNTAINYVQYTYRHLYDSLISIDEIHQKTWKIAKSLFPEKNSCPQNHKWTNLTRMDCSIRQNDN

Radius of gyration: 27.55 Å; Cα contacts (8 Å, |Δi|>4): 138; chains: 1; bounding box: 64×38×94 Å

pLDDT: mean 85.0, std 18.67, range [29.92, 97.94]

Mean predicted aligned error: 9.43 Å

Nearest PDB structures (foldseek):
  8iyj-assembly1_V5  TM=3.625E-01  e=1.807E+00  Mus musculus
  8otz-assembly1_DQ  TM=3.309E-01  e=1.640E+00  Bos taurus
  8snb-assembly1_8K  TM=2.841E-01  e=1.170E+00  Strongylocentrotus purpuratus
  8to0-assembly1_Gc  TM=2.652E-01  e=3.224E+00  Mus musculus
  5owv-assembly1_A  TM=2.711E-01  e=4.977E+00  Campylobacter jejuni

Solvent-accessible surface area (backbone atoms only — not comparable to full-atom values): 12853 Å² total; per-residue (Å²): 140,68,68,69,61,55,53,53,51,52,51,51,52,53,51,52,52,49,52,51,49,52,53,51,53,51,52,53,50,51,51,49,50,51,51,35,50,53,51,40,49,52,36,46,51,52,50,41,52,55,46,47,59,54,45,56,61,52,60,76,34,82,48,65,66,48,39,36,69,70,48,74,62,70,85,74,84,88,64,85,82,71,61,75,66,60,78,62,48,52,68,41,49,80,70,78,40,52,69,53,62,57,52,51,51,53,46,54,51,42,53,51,49,24,56,50,34,47,50,53,40,25,49,45,34,60,75,52,46,49,57,50,38,57,76,68,63,44,79,94,57,94,67,54,71,69,55,47,28,67,75,61,31,63,68,57,41,52,50,37,40,49,39,44,51,53,26,51,48,35,41,54,57,35,51,55,49,45,52,54,50,42,54,52,51,50,53,50,45,46,72,76,55,64,67,97,76,74,82,90,77,78,94,64,90,84,58,94,82,64,93,72,92,74,90,82,82,86,89,132

Foldseek 3Di:
DPVVVVVVVVVVVVVVVVVVVVVVVVVVLLVLLLVLLVLQLVLLVVLLVQLVVVLVLQVVQVDLLCSLAVRALDDGDDPVVSDRPLVSNVVCVVVVNVVLSVLRVVLRVLSVVLVVLSVVLSCLCVPPRVVQCVVQVVVPDDDDLVRCCVSSDVVSSVVSSVSSVSNNCSSVVSSVSSVVSSVVSVVVSCVSDPDPDDDDDDDDPPPPPDPDPDDDDDDD